Protein AF-A0A023BD76-F1 (afdb_monomer)

Solvent-accessible surface area (backbone atoms only — not comparable to full-atom values): 19056 Å² total; per-residue (Å²): 133,83,80,75,80,70,74,83,72,72,56,68,70,61,49,50,54,22,49,51,43,38,47,55,45,50,63,58,37,77,81,66,82,79,84,75,86,60,56,71,69,33,34,53,49,32,50,52,54,51,51,54,45,44,65,75,43,47,86,51,83,72,95,61,87,66,71,52,44,40,41,23,32,39,34,49,22,26,51,48,60,70,69,39,64,56,70,60,51,53,50,52,52,61,70,39,35,88,67,53,73,71,63,84,72,50,20,71,41,37,51,45,12,49,53,40,65,72,50,56,55,72,75,55,49,60,53,39,33,59,33,60,67,46,79,93,51,64,53,68,71,36,78,52,71,45,43,40,88,25,41,22,56,55,41,84,47,54,56,94,55,57,72,66,55,48,48,39,46,45,55,49,41,50,54,49,25,48,51,49,39,39,59,71,60,78,41,71,53,67,62,55,70,75,38,69,42,78,56,74,84,51,70,79,30,41,52,54,34,51,50,50,39,66,64,61,30,69,72,51,44,52,53,49,44,50,48,49,59,70,52,45,66,83,88,54,86,49,86,83,49,55,58,74,60,47,45,18,31,50,51,36,37,38,40,75,76,33,52,64,62,33,49,51,51,38,51,76,72,69,44,87,74,82,71,66,92,82,63,84,82,76,90,67,84,81,73,57,68,67,62,55,54,55,48,54,54,51,52,52,52,57,50,53,52,51,52,52,54,51,51,53,52,53,51,52,52,52,52,50,54,52,53,55,52,53,56,60,64,74,74,111

Secondary structure (DSSP, 8-state):
-----------HHHHHHHHHHHHHHHHTTTT--------HHHHHHHHHHHHHHHHHHTTSPPS---SEEEHHHHHHHHHHHHHS-HHHHHHHHHHHTTTSPPPTT--HHHHHHHHHHHH--HHHHHHHHHHTT----SGGG---EEEHHHHTTT--------HHHHHHHHHHHHHHHHHHHHHTTSS-HHHHHHSGGGSS--HHHHHHHHHHHHHH-HHHHHHHHHHHHHHS-TTS--TTS-HHHHHHHHHHHHHHH-HHHHHHHHHHTT---PPPTTSPPP------HHHHHHHHHHHHHHHHHHHHHHHHHHHHHHHHHHHHHHHHHH--

Organism: Gregarina niphandrodes (NCBI:txid110365)

Foldseek 3Di:
DPPPPPVPDDPVLLVLLLVLLLVLQVVQAVPDDDPDDADPVLLVVLLVLLLCQLVVCLQPDWPDQDQKFFLLLLQLLLLNCVQHDVVSLVVSLVVSCVRPPDDPLFDSSLSSSSSCRGGPDPVSSVSSCVSSVHDPAPSNVGRQIAGCSRHGNSRNGGHRDDLLSVLLSRLSRLLSVVLRCVLVVVWDVVQLQPDCLLPDFDPVLLVLLVLNCVSNDVVSLVSVLVSNCVRRDVVRPSPPDDSSSSSSSSLSSCCSTPVPSSVVNCVSSVHDDPDPPPDDDDDDDDPDVVVVVVVVVVVVVVVVVVVVVVVVVVVVVVVVVVVVVVVVVVVD

Sequence (332 aa):
MLAMDVSTQVPPAVDEAQVMVADVIRDCFHSRTDEVRGSPKLFRQAMNVLEFTILSQVHQKPAGSERYCTWRWARLAGELYRRLDRGRVLTLLKECEPHFRRPPLISDQWYLAKLLQQWMPHMRVARLLKCINLPSDRGFKSALVLDDVAVGRCFTGLPAVNESDEQLIWTFCHAVGWLLKSHGGEYDYETLASSGYWIGPDEQYAELAGYLYKLWGPARSAKFANLCRTLLPQHIPLANLPDPRLFTLVVKAMAGVSLHAYRTLRSQCGFYCPTPVGGRPRARPVASEENAAARKKNAVALVQEAVVQTALVQEAVTQTAVAQKAVVQTAV

Mean predicted aligned error: 8.92 Å

Radius of gyration: 23.72 Å; Cα contacts (8 Å, |Δi|>4): 304; chains: 1; bounding box: 55×76×67 Å

Structure (mmCIF, N/CA/C/O backbone):
data_AF-A0A023BD76-F1
#
_entry.id   AF-A0A023BD76-F1
#
loop_
_atom_site.group_PDB
_atom_site.id
_atom_site.type_symbol
_atom_site.label_atom_id
_atom_site.label_alt_id
_atom_site.label_comp_id
_atom_site.label_asym_id
_atom_site.label_entity_id
_atom_site.label_seq_id
_atom_site.pdbx_PDB_ins_code
_atom_site.Cartn_x
_atom_site.Cartn_y
_atom_site.Cartn_z
_atom_site.occupancy
_atom_site.B_iso_or_equiv
_atom_site.auth_seq_id
_atom_site.auth_comp_id
_atom_site.auth_asym_id
_atom_site.auth_atom_id
_atom_site.pdbx_PDB_model_num
ATOM 1 N N . MET A 1 1 ? -17.380 33.828 -6.380 1.00 36.78 1 MET A N 1
ATOM 2 C CA . MET A 1 1 ? -16.482 32.659 -6.258 1.00 36.78 1 MET A CA 1
ATOM 3 C C . MET A 1 1 ? -17.112 31.512 -7.021 1.00 36.78 1 MET A C 1
ATOM 5 O O . MET A 1 1 ? -18.067 30.929 -6.531 1.00 36.78 1 MET A O 1
ATOM 9 N N . LEU A 1 2 ? -16.647 31.254 -8.242 1.00 37.25 2 LEU A N 1
ATOM 10 C CA . LEU A 1 2 ? -17.045 30.072 -8.999 1.00 37.25 2 LEU A CA 1
ATOM 11 C C . LEU A 1 2 ? -16.283 28.894 -8.393 1.00 37.25 2 LEU A C 1
ATOM 13 O O . LEU A 1 2 ? -15.058 28.844 -8.492 1.00 37.25 2 LEU A O 1
ATOM 17 N N . ALA A 1 3 ? -16.989 28.000 -7.701 1.00 40.47 3 ALA A N 1
ATOM 18 C CA . ALA A 1 3 ? -16.445 26.690 -7.390 1.00 40.47 3 ALA A CA 1
ATOM 19 C C . ALA A 1 3 ? -16.197 26.014 -8.739 1.00 40.47 3 ALA A C 1
ATOM 21 O O . ALA A 1 3 ? -17.140 25.608 -9.411 1.00 40.47 3 ALA A O 1
ATOM 22 N N . MET A 1 4 ? -14.942 26.002 -9.195 1.00 38.31 4 MET A N 1
ATOM 23 C CA . MET A 1 4 ? -14.574 25.137 -10.301 1.00 38.31 4 MET A CA 1
ATOM 24 C C . MET A 1 4 ? -14.819 23.722 -9.796 1.00 38.31 4 MET A C 1
ATOM 26 O O . MET A 1 4 ? -14.081 23.239 -8.934 1.00 38.31 4 MET A O 1
ATOM 30 N N . ASP A 1 5 ? -15.882 23.098 -10.297 1.00 51.19 5 ASP A N 1
ATOM 31 C CA . ASP A 1 5 ? -16.044 21.651 -10.311 1.00 51.19 5 ASP A CA 1
ATOM 32 C C . ASP A 1 5 ? -14.871 21.106 -11.129 1.00 51.19 5 ASP A C 1
ATOM 34 O O . ASP A 1 5 ? -14.959 20.838 -12.328 1.00 51.19 5 ASP A O 1
ATOM 38 N N . VAL A 1 6 ? -13.702 21.033 -10.492 1.00 57.41 6 VAL A N 1
ATOM 39 C CA . VAL A 1 6 ? -12.582 20.256 -10.993 1.00 57.41 6 VAL A CA 1
ATOM 40 C C . VAL A 1 6 ? -13.077 18.830 -10.890 1.00 57.41 6 VAL A C 1
ATOM 42 O O . VAL A 1 6 ? -13.013 18.214 -9.826 1.00 57.41 6 VAL A O 1
ATOM 45 N N . SER A 1 7 ? -13.667 18.362 -11.988 1.00 58.84 7 SER A N 1
ATOM 46 C CA . SER A 1 7 ? -14.046 16.976 -12.191 1.00 58.84 7 SER A CA 1
ATOM 47 C C . SER A 1 7 ? -12.874 16.122 -11.721 1.00 58.84 7 SER A C 1
ATOM 49 O O . SER A 1 7 ? -11.804 16.111 -12.328 1.00 58.84 7 SER A O 1
ATOM 51 N N . THR A 1 8 ? -13.050 15.470 -10.573 1.00 77.75 8 THR A N 1
ATOM 52 C CA . THR A 1 8 ? -12.047 14.640 -9.893 1.00 77.75 8 THR A CA 1
ATOM 53 C C . THR A 1 8 ? -11.953 13.282 -10.585 1.00 77.75 8 THR A C 1
ATOM 55 O O . THR A 1 8 ? -11.903 12.231 -9.949 1.00 77.75 8 THR A O 1
ATOM 58 N N . GLN A 1 9 ? -11.970 13.292 -11.919 1.00 88.50 9 GLN A N 1
ATOM 59 C CA . GLN A 1 9 ? -11.779 12.098 -12.716 1.00 88.50 9 GLN A CA 1
ATOM 60 C C . GLN A 1 9 ? -10.320 11.677 -12.598 1.00 88.50 9 GLN A C 1
ATOM 62 O O . GLN A 1 9 ? -9.400 12.367 -13.035 1.00 88.50 9 GLN A O 1
ATOM 67 N N . VAL A 1 10 ? -10.122 10.533 -11.953 1.00 91.88 10 VAL A N 1
ATOM 68 C CA . VAL A 1 10 ? -8.826 9.868 -11.897 1.00 91.88 10 VAL A CA 1
ATOM 69 C C . VAL A 1 10 ? -8.501 9.372 -13.306 1.00 91.88 10 VAL A C 1
ATOM 71 O O . VAL A 1 10 ? -9.358 8.726 -13.914 1.00 91.88 10 VAL A O 1
ATOM 74 N N . PRO A 1 11 ? -7.297 9.642 -13.838 1.00 94.94 11 PRO A N 1
ATOM 75 C CA . PRO A 1 11 ? -6.893 9.104 -15.129 1.00 94.94 11 PRO A CA 1
ATOM 76 C C . PRO A 1 11 ? -7.043 7.571 -15.154 1.00 94.94 11 PRO A C 1
ATOM 78 O O . PRO A 1 11 ? -6.624 6.922 -14.191 1.00 94.94 11 PRO A O 1
ATOM 81 N N . PRO A 1 12 ? -7.575 6.963 -16.231 1.00 96.06 12 PRO A N 1
ATOM 82 C CA . PRO A 1 12 ? -7.820 5.518 -16.288 1.00 96.06 12 PRO A CA 1
ATOM 83 C C . PRO A 1 12 ? -6.592 4.655 -15.963 1.00 96.06 12 PRO A C 1
ATOM 85 O O . PRO A 1 12 ? -6.709 3.648 -15.278 1.00 96.06 12 PRO A O 1
ATOM 88 N N . ALA A 1 13 ? -5.394 5.082 -16.373 1.00 95.75 13 ALA A N 1
ATOM 89 C CA . ALA A 1 13 ? -4.155 4.358 -16.080 1.00 95.75 13 ALA A CA 1
ATOM 90 C C . ALA A 1 13 ? -3.760 4.403 -14.588 1.00 95.75 13 ALA A C 1
ATOM 92 O O . ALA A 1 13 ? -3.197 3.446 -14.055 1.00 95.75 13 ALA A O 1
ATOM 93 N N . VAL A 1 14 ? -4.068 5.505 -13.892 1.00 96.06 14 VAL A N 1
ATOM 94 C CA . VAL A 1 14 ? -3.888 5.604 -12.433 1.00 96.06 14 VAL A CA 1
ATOM 95 C C . VAL A 1 14 ? -4.892 4.697 -11.728 1.00 96.06 14 VAL A C 1
ATOM 97 O O . VAL A 1 14 ? -4.551 4.051 -10.736 1.00 96.06 14 VAL A O 1
ATOM 100 N N . ASP A 1 15 ? -6.116 4.626 -12.257 1.00 96.50 15 ASP A N 1
ATOM 101 C CA . ASP A 1 15 ? -7.149 3.736 -11.743 1.00 96.50 15 ASP A CA 1
ATOM 102 C C . ASP A 1 15 ? -6.742 2.267 -11.850 1.00 96.50 15 ASP A C 1
ATOM 104 O O . ASP A 1 15 ? -6.706 1.565 -10.837 1.00 96.50 15 ASP A O 1
ATOM 108 N N . GLU A 1 16 ? -6.306 1.855 -13.038 1.00 97.19 16 GLU A N 1
ATOM 109 C CA . GLU A 1 16 ? -5.795 0.516 -13.320 1.00 97.19 16 GLU A CA 1
ATOM 110 C C . GLU A 1 16 ? -4.641 0.126 -12.382 1.00 97.19 16 GLU A C 1
ATOM 112 O O . GLU A 1 16 ? -4.637 -0.968 -11.814 1.00 97.19 16 GLU A O 1
ATOM 117 N N . ALA A 1 17 ? -3.684 1.032 -12.155 1.00 97.75 17 ALA A N 1
ATOM 118 C CA . ALA A 1 17 ? -2.547 0.776 -11.274 1.00 97.75 17 ALA A CA 1
ATOM 119 C C . ALA A 1 17 ? -2.965 0.516 -9.818 1.00 97.75 17 ALA A C 1
ATOM 121 O O . ALA A 1 17 ? -2.444 -0.390 -9.164 1.00 97.75 17 ALA A O 1
ATOM 122 N N . GLN A 1 18 ? -3.922 1.288 -9.302 1.00 97.31 18 GLN A N 1
ATOM 123 C CA . GLN A 1 18 ? -4.418 1.119 -7.935 1.00 97.31 18 GLN A CA 1
ATOM 124 C C . GLN A 1 18 ? -5.308 -0.123 -7.788 1.00 97.31 18 GLN A C 1
ATOM 126 O O . GLN A 1 18 ? -5.239 -0.807 -6.764 1.00 97.31 18 GLN A O 1
ATOM 131 N N . VAL A 1 19 ? -6.103 -0.457 -8.811 1.00 97.19 19 VAL A N 1
ATOM 132 C CA . VAL A 1 19 ? -6.863 -1.717 -8.863 1.00 97.19 19 VAL A CA 1
ATOM 133 C C . VAL A 1 19 ? -5.910 -2.908 -8.838 1.00 97.19 19 VAL A C 1
ATOM 135 O O . VAL A 1 19 ? -6.113 -3.834 -8.059 1.00 97.19 19 VAL A O 1
ATOM 138 N N . MET A 1 20 ? -4.813 -2.847 -9.594 1.00 97.75 20 MET A N 1
ATOM 139 C CA . MET A 1 20 ? -3.791 -3.892 -9.596 1.00 97.75 20 MET A CA 1
ATOM 140 C C . MET A 1 20 ? -3.163 -4.099 -8.213 1.00 97.75 20 MET A C 1
ATOM 142 O O . MET A 1 20 ? -2.976 -5.237 -7.789 1.00 97.75 20 MET A O 1
ATOM 146 N N . VAL A 1 21 ? -2.879 -3.022 -7.475 1.00 97.94 21 VAL A N 1
ATOM 147 C CA . VAL A 1 21 ? -2.415 -3.107 -6.079 1.00 97.94 21 VAL A CA 1
ATOM 148 C C . VAL A 1 21 ? -3.460 -3.777 -5.184 1.00 97.94 21 VAL A C 1
ATOM 150 O O . VAL A 1 21 ? -3.120 -4.656 -4.390 1.00 97.94 21 VAL A O 1
ATOM 153 N N . ALA A 1 22 ? -4.730 -3.394 -5.314 1.00 97.06 22 ALA A N 1
ATOM 154 C CA . ALA A 1 22 ? -5.811 -3.994 -4.540 1.00 97.06 22 ALA A CA 1
ATOM 155 C C . ALA A 1 22 ? -5.990 -5.488 -4.849 1.00 97.06 22 ALA A C 1
ATOM 157 O O . ALA A 1 22 ? -6.233 -6.269 -3.930 1.00 97.06 22 ALA A O 1
ATOM 158 N N . ASP A 1 23 ? -5.822 -5.896 -6.107 1.00 96.69 23 ASP A N 1
ATOM 159 C CA . ASP A 1 23 ? -5.853 -7.300 -6.520 1.00 96.69 23 ASP A CA 1
ATOM 160 C C . ASP A 1 23 ? -4.700 -8.090 -5.896 1.00 96.69 23 ASP A C 1
ATOM 162 O O . ASP A 1 23 ? -4.936 -9.148 -5.322 1.00 96.69 23 ASP A O 1
ATOM 166 N N . VAL A 1 24 ? -3.476 -7.548 -5.897 1.00 96.75 24 VAL A N 1
ATOM 167 C CA . VAL A 1 24 ? -2.325 -8.178 -5.226 1.00 96.75 24 VAL A CA 1
ATOM 168 C C . VAL A 1 24 ? -2.583 -8.377 -3.734 1.00 96.75 24 VAL A C 1
ATOM 170 O O . VAL A 1 24 ? -2.324 -9.451 -3.193 1.00 96.75 24 VAL A O 1
ATOM 173 N N . ILE A 1 25 ? -3.136 -7.363 -3.067 1.00 96.44 25 ILE A N 1
ATOM 174 C CA . ILE A 1 25 ? -3.526 -7.468 -1.660 1.00 96.44 25 ILE A CA 1
ATOM 175 C C . ILE A 1 25 ? -4.598 -8.558 -1.482 1.00 96.44 25 ILE A C 1
ATOM 177 O O . ILE A 1 25 ? -4.499 -9.358 -0.550 1.00 96.44 25 ILE A O 1
ATOM 181 N N . ARG A 1 26 ? -5.603 -8.612 -2.369 1.00 95.12 26 ARG A N 1
ATOM 182 C CA . ARG A 1 26 ? -6.709 -9.584 -2.336 1.00 95.12 26 ARG A CA 1
ATOM 183 C C . ARG A 1 26 ? -6.239 -11.016 -2.572 1.00 95.12 26 ARG A C 1
ATOM 185 O O . ARG A 1 26 ? -6.709 -11.917 -1.883 1.00 95.12 26 ARG A O 1
ATOM 192 N N . ASP A 1 27 ? -5.298 -11.243 -3.478 1.00 94.31 27 ASP A N 1
ATOM 193 C CA . ASP A 1 27 ? -4.719 -12.566 -3.729 1.00 94.31 27 ASP A CA 1
ATOM 194 C C . ASP A 1 27 ? -4.132 -13.160 -2.438 1.00 94.31 27 ASP A C 1
ATOM 196 O O . ASP A 1 27 ? -4.351 -14.331 -2.135 1.00 94.31 27 ASP A O 1
ATOM 200 N N . CYS A 1 28 ? -3.496 -12.329 -1.606 1.00 93.00 28 CYS A N 1
ATOM 201 C CA . CYS A 1 28 ? -2.954 -12.742 -0.310 1.00 93.00 28 CYS A CA 1
ATOM 202 C C . CYS A 1 28 ? -4.021 -12.978 0.783 1.00 93.00 28 CYS A C 1
ATOM 204 O O . CYS A 1 28 ? -3.693 -13.522 1.838 1.00 93.00 28 CYS A O 1
ATOM 206 N N . PHE A 1 29 ? -5.290 -12.591 0.580 1.00 87.38 29 PHE A N 1
ATOM 207 C CA . PHE A 1 29 ? -6.383 -12.871 1.529 1.00 87.38 29 PHE A CA 1
ATOM 208 C C . PHE A 1 29 ? -6.919 -14.304 1.435 1.00 87.38 29 PHE A C 1
ATOM 210 O O . PHE A 1 29 ? -7.393 -14.832 2.442 1.00 87.38 29 PHE A O 1
ATOM 217 N N . HIS A 1 30 ? -6.844 -14.939 0.262 1.00 75.31 30 HIS A N 1
ATOM 218 C CA . HIS A 1 30 ? -7.497 -16.230 -0.001 1.00 75.31 30 HIS A CA 1
ATOM 219 C C . HIS A 1 30 ? -6.928 -17.387 0.831 1.00 75.31 30 HIS A C 1
ATOM 221 O O . HIS A 1 30 ? -7.555 -18.435 0.950 1.00 75.31 30 HIS A O 1
ATOM 227 N N . SER A 1 31 ? -5.771 -17.189 1.457 1.00 61.28 31 SER A N 1
ATOM 228 C CA . SER A 1 31 ? -5.092 -18.236 2.213 1.00 61.28 31 SER A CA 1
ATOM 229 C C . SER A 1 31 ? -5.609 -18.413 3.646 1.00 61.28 31 SER A C 1
ATOM 231 O O . SER A 1 31 ? -5.328 -19.452 4.239 1.00 61.28 31 SER A O 1
ATOM 233 N N . ARG A 1 32 ? -6.310 -17.432 4.251 1.00 63.47 32 ARG A N 1
ATOM 234 C CA . ARG A 1 32 ? -6.651 -17.465 5.693 1.00 63.47 32 ARG A CA 1
ATOM 235 C C . ARG A 1 32 ? -7.841 -16.580 6.078 1.00 63.47 32 ARG A C 1
ATOM 237 O O . ARG A 1 32 ? -7.658 -15.435 6.494 1.00 63.47 32 ARG A O 1
ATOM 244 N N . THR A 1 33 ? -9.050 -17.126 6.055 1.00 64.25 33 THR A N 1
ATOM 245 C CA . THR A 1 33 ? -10.196 -16.525 6.756 1.00 64.25 33 THR A CA 1
ATOM 246 C C . THR A 1 33 ? -10.662 -17.445 7.871 1.00 64.25 33 THR A C 1
ATOM 248 O O . THR A 1 33 ? -11.660 -18.146 7.737 1.00 64.25 33 THR A O 1
ATOM 251 N N . ASP A 1 34 ? -9.945 -17.422 8.992 1.00 74.88 34 ASP A N 1
ATOM 252 C CA . ASP A 1 34 ? -10.503 -17.943 10.234 1.00 74.88 34 ASP A CA 1
ATOM 253 C C . ASP A 1 34 ? -11.566 -16.951 10.715 1.00 74.88 34 ASP A C 1
ATOM 255 O O . ASP A 1 34 ? -11.260 -15.804 11.069 1.00 74.88 34 ASP A O 1
ATOM 259 N N . GLU A 1 35 ? -12.832 -17.370 10.705 1.00 78.69 35 GLU A N 1
ATOM 260 C CA . GLU A 1 35 ? -13.914 -16.608 11.319 1.00 78.69 35 GLU A CA 1
ATOM 261 C C . GLU A 1 35 ? -13.699 -16.554 12.833 1.00 78.69 35 GLU A C 1
ATOM 263 O O . GLU A 1 35 ? -14.122 -17.420 13.602 1.00 78.69 35 GLU A O 1
ATOM 268 N N . VAL A 1 36 ? -13.014 -15.511 13.292 1.00 77.50 36 VAL A N 1
ATOM 269 C CA . VAL A 1 36 ? -12.834 -15.294 14.722 1.00 77.50 36 VAL A CA 1
ATOM 270 C C . VAL A 1 36 ? -14.154 -14.810 15.318 1.00 77.50 36 VAL A C 1
ATOM 272 O O . VAL A 1 36 ? -14.520 -13.639 15.194 1.00 77.50 36 VAL A O 1
ATOM 275 N N . ARG A 1 37 ? -14.853 -15.698 16.031 1.00 83.44 37 ARG A N 1
ATOM 276 C CA . ARG A 1 37 ? -15.998 -15.319 16.870 1.00 83.44 37 ARG A CA 1
ATOM 277 C C . ARG A 1 37 ? -15.511 -14.485 18.055 1.00 83.44 37 ARG A C 1
ATOM 279 O O . ARG A 1 37 ? -14.830 -14.988 18.946 1.00 83.44 37 ARG A O 1
ATOM 286 N N . GLY A 1 38 ? -15.856 -13.201 18.066 1.00 87.69 38 GLY A N 1
ATOM 287 C CA . GLY A 1 38 ? -15.652 -12.316 19.213 1.00 87.69 38 GLY A CA 1
ATOM 288 C C . GLY A 1 38 ? -16.936 -12.108 20.014 1.00 87.69 38 GLY A C 1
ATOM 289 O O . GLY A 1 38 ? -18.043 -12.266 19.506 1.00 87.69 38 GLY A O 1
ATOM 290 N N . SER A 1 39 ? -16.796 -11.739 21.289 1.00 93.50 39 SER A N 1
ATOM 291 C CA . SER A 1 39 ? -17.941 -11.370 22.126 1.00 93.50 39 SER A CA 1
ATOM 292 C C . SER A 1 39 ? -18.471 -9.984 21.722 1.00 93.50 39 SER A C 1
ATOM 294 O O . SER A 1 39 ? -17.692 -9.024 21.746 1.00 93.50 39 SER A O 1
ATOM 296 N N . PRO A 1 40 ? -19.784 -9.812 21.461 1.00 94.62 40 PRO A N 1
ATOM 297 C CA . PRO A 1 40 ? -20.373 -8.504 21.148 1.00 94.62 40 PRO A CA 1
ATOM 298 C C . PRO A 1 40 ? -20.077 -7.428 22.204 1.00 94.62 40 PRO A C 1
ATOM 300 O O . PRO A 1 40 ? -19.908 -6.249 21.884 1.00 94.62 40 PRO A O 1
ATOM 303 N N . LYS A 1 41 ? -19.955 -7.831 23.479 1.00 96.00 41 LYS A N 1
ATOM 304 C CA . LYS A 1 41 ? -19.584 -6.936 24.585 1.00 96.00 41 LYS A CA 1
ATOM 305 C C . LYS A 1 41 ? -18.170 -6.375 24.411 1.00 96.00 41 LYS A C 1
ATOM 307 O O . LYS A 1 41 ? -17.953 -5.190 24.658 1.00 96.00 41 LYS A O 1
ATOM 312 N N . LEU A 1 42 ? -17.225 -7.204 23.966 1.00 95.12 42 LEU A N 1
ATOM 313 C CA . LEU A 1 42 ? -15.845 -6.782 23.728 1.00 95.12 42 LEU A CA 1
ATOM 314 C C . LEU A 1 42 ? -15.727 -5.901 22.480 1.00 95.12 42 LEU A C 1
ATOM 316 O O . LEU A 1 42 ? -14.989 -4.921 22.516 1.00 95.12 42 LEU A O 1
ATOM 320 N N . PHE A 1 43 ? -16.502 -6.163 21.423 1.00 95.69 43 PHE A N 1
ATOM 321 C CA . PHE A 1 43 ? -16.559 -5.277 20.253 1.00 95.69 43 PHE A CA 1
ATOM 322 C C . PHE A 1 43 ? -17.136 -3.902 20.597 1.00 95.69 43 PHE A C 1
ATOM 324 O O . PHE A 1 43 ? -16.565 -2.882 20.215 1.00 95.69 43 PHE A O 1
ATOM 331 N N . ARG A 1 44 ? -18.199 -3.843 21.410 1.00 95.81 44 ARG A N 1
ATOM 332 C CA . ARG A 1 44 ? -18.714 -2.568 21.935 1.00 95.81 44 ARG A CA 1
ATOM 333 C C . ARG A 1 44 ? -17.647 -1.828 22.744 1.00 95.81 44 ARG A C 1
ATOM 335 O O . ARG A 1 44 ? -17.486 -0.622 22.585 1.00 95.81 44 ARG A O 1
ATOM 342 N N . GLN A 1 45 ? -16.898 -2.545 23.583 1.00 96.31 45 GLN A N 1
ATOM 343 C CA . GLN A 1 45 ? -15.795 -1.961 24.343 1.00 96.31 45 GLN A CA 1
ATOM 344 C C . GLN A 1 45 ? -14.673 -1.444 23.429 1.00 96.31 45 GLN A C 1
ATOM 346 O O . GLN A 1 45 ? -14.170 -0.349 23.668 1.00 96.31 45 GLN A O 1
ATOM 351 N N . ALA A 1 46 ? -14.297 -2.197 22.391 1.00 96.50 46 ALA A N 1
ATOM 352 C CA . ALA A 1 46 ? -13.310 -1.772 21.401 1.00 96.50 46 ALA A CA 1
ATOM 353 C C . ALA A 1 46 ? -13.753 -0.488 20.691 1.00 96.50 46 ALA A C 1
ATOM 355 O O . ALA A 1 46 ? -12.965 0.450 20.603 1.00 96.50 46 ALA A O 1
ATOM 356 N N . MET A 1 47 ? -15.019 -0.415 20.268 1.00 97.75 47 MET A N 1
ATOM 357 C CA . MET A 1 47 ? -15.580 0.780 19.635 1.00 97.75 47 MET A CA 1
ATOM 358 C C . MET A 1 47 ? -15.539 1.993 20.570 1.00 97.75 47 MET A C 1
ATOM 360 O O . MET A 1 47 ? -15.057 3.047 20.176 1.00 97.75 47 MET A O 1
ATOM 364 N N . ASN A 1 48 ? -15.935 1.835 21.838 1.00 96.56 48 ASN A N 1
ATOM 365 C CA . ASN A 1 48 ? -15.878 2.932 22.810 1.00 96.56 48 ASN A CA 1
ATOM 366 C C . ASN A 1 48 ? -14.436 3.418 23.049 1.00 96.56 48 ASN A C 1
ATOM 368 O O . ASN A 1 48 ? -14.200 4.612 23.206 1.00 96.56 48 ASN A O 1
ATOM 372 N N . VAL A 1 49 ? -13.456 2.503 23.084 1.00 95.88 49 VAL A N 1
ATOM 373 C CA . VAL A 1 49 ? -12.032 2.867 23.191 1.00 95.88 49 VAL A CA 1
ATOM 374 C C . VAL A 1 49 ? -11.572 3.624 21.946 1.00 95.88 49 VAL A C 1
ATOM 376 O O . VAL A 1 49 ? -10.828 4.596 22.084 1.00 95.88 49 VAL A O 1
ATOM 379 N N . LEU A 1 50 ? -11.996 3.187 20.759 1.00 96.75 50 LEU A N 1
ATOM 380 C CA . LEU A 1 50 ? -11.667 3.820 19.486 1.00 96.75 50 LEU A CA 1
ATOM 381 C C . LEU A 1 50 ? -12.209 5.255 19.423 1.00 96.75 50 LEU A C 1
ATOM 383 O O . LEU A 1 50 ? -11.420 6.178 19.238 1.00 96.75 50 LEU A O 1
ATOM 387 N N . GLU A 1 51 ? -13.512 5.438 19.653 1.00 97.19 51 GLU A N 1
ATOM 388 C CA . GLU A 1 51 ? -14.178 6.749 19.653 1.00 97.19 51 GLU A CA 1
ATOM 389 C C . GLU A 1 51 ? -13.551 7.685 20.683 1.00 97.19 51 GLU A C 1
ATOM 391 O O . GLU A 1 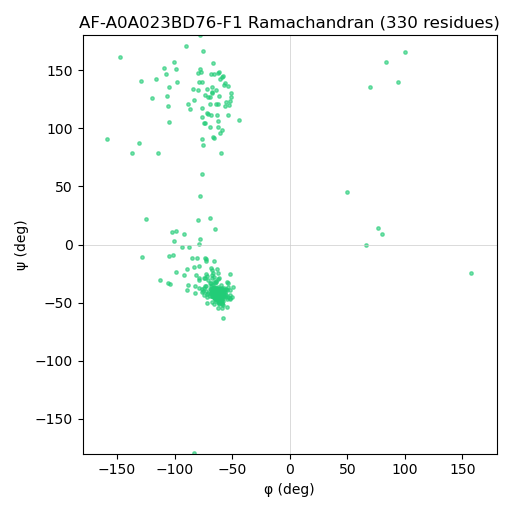51 ? -13.106 8.772 20.332 1.00 97.19 51 GLU A O 1
ATOM 396 N N . PHE A 1 52 ? -13.425 7.239 21.939 1.00 96.56 52 PHE A N 1
ATOM 397 C CA . PHE A 1 52 ? -12.842 8.059 23.000 1.00 96.56 52 PHE A CA 1
ATOM 398 C C . PHE A 1 52 ? -11.410 8.491 22.665 1.00 96.56 52 PHE A C 1
ATOM 400 O O . PHE A 1 52 ? -11.041 9.646 22.873 1.00 96.56 52 PHE A O 1
ATOM 407 N N . THR A 1 53 ? -10.588 7.578 22.139 1.00 95.88 53 THR A N 1
ATOM 408 C CA . THR A 1 53 ? -9.189 7.896 21.826 1.00 95.88 53 THR A CA 1
ATOM 409 C C . THR A 1 53 ? -9.090 8.861 20.651 1.00 95.88 53 THR A C 1
ATOM 411 O O . THR A 1 53 ? -8.333 9.814 20.740 1.00 95.88 53 THR A O 1
ATOM 414 N N . ILE A 1 54 ? -9.851 8.657 19.577 1.00 95.75 54 ILE A N 1
ATOM 415 C CA . ILE A 1 54 ? -9.784 9.522 18.393 1.00 95.75 54 ILE A CA 1
ATOM 416 C C . ILE A 1 54 ? -10.403 10.897 18.684 1.00 95.75 54 ILE A C 1
ATOM 418 O O . ILE A 1 54 ? -9.746 11.916 18.482 1.00 95.75 54 ILE A O 1
ATOM 422 N N . LEU A 1 55 ? -11.618 10.943 19.237 1.00 96.00 55 LEU A N 1
ATOM 423 C CA . LEU A 1 55 ? -12.341 12.197 19.467 1.00 96.00 55 LEU A CA 1
ATOM 424 C C . LEU A 1 55 ? -11.685 13.068 20.546 1.00 96.00 55 LEU A C 1
ATOM 426 O O . LEU A 1 55 ? -11.670 14.287 20.415 1.00 96.00 55 LEU A O 1
ATOM 430 N N . SER A 1 56 ? -11.064 12.478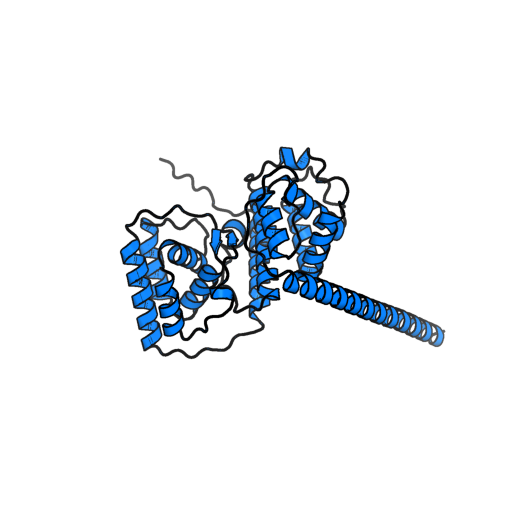 21.576 1.00 95.94 56 SER A N 1
ATOM 431 C CA . SER A 1 56 ? -10.337 13.270 22.588 1.00 95.94 56 SER A CA 1
ATOM 432 C C . SER A 1 56 ? -9.066 13.940 22.052 1.00 95.94 56 SER A C 1
ATOM 434 O O . SER A 1 56 ? -8.572 14.886 22.662 1.00 95.94 56 SER A O 1
ATOM 436 N N . GLN A 1 57 ? -8.516 13.451 20.936 1.00 93.69 57 GLN A N 1
ATOM 437 C CA . GLN A 1 57 ? -7.287 13.972 20.332 1.00 93.69 57 GLN A CA 1
ATOM 438 C C . GLN A 1 57 ? -7.559 14.806 19.074 1.00 93.69 57 GLN A C 1
ATOM 440 O O . GLN A 1 57 ? -6.652 15.480 18.596 1.00 93.69 57 GLN A O 1
ATOM 445 N N . VAL A 1 58 ? -8.790 14.803 18.554 1.00 91.12 58 VAL A N 1
ATOM 446 C CA . VAL A 1 58 ? -9.131 15.408 17.257 1.00 91.12 58 VAL A CA 1
ATOM 447 C C . VAL A 1 58 ? -8.868 16.920 17.207 1.00 91.12 58 VAL A C 1
ATOM 449 O O . VAL A 1 58 ? -8.540 17.467 16.160 1.00 91.12 58 VAL A O 1
ATOM 452 N N . HIS A 1 59 ? -8.958 17.600 18.353 1.00 90.06 59 HIS A N 1
ATOM 453 C CA . HIS A 1 59 ? -8.680 19.034 18.474 1.00 90.06 59 HIS A CA 1
ATOM 454 C C . HIS A 1 59 ? -7.186 19.364 18.562 1.00 90.06 59 HIS A C 1
ATOM 456 O O . HIS A 1 59 ? -6.804 20.532 18.480 1.00 90.06 59 HIS A O 1
ATOM 462 N N . GLN A 1 60 ? -6.328 18.360 18.750 1.00 91.06 60 GLN A N 1
ATOM 463 C CA . GLN A 1 60 ? -4.889 18.574 18.751 1.00 91.06 60 GLN A CA 1
ATOM 464 C C . GLN A 1 60 ? -4.398 18.750 17.321 1.00 91.06 60 GLN A C 1
ATOM 466 O O . GLN A 1 60 ? -4.819 18.043 16.405 1.00 91.06 60 GLN A O 1
ATOM 471 N N . LYS A 1 61 ? -3.465 19.689 17.134 1.00 85.88 61 LYS A N 1
ATOM 472 C CA . LYS A 1 61 ? -2.830 19.916 15.838 1.00 85.88 61 LYS A CA 1
ATOM 473 C C . LYS A 1 61 ? -2.202 18.596 15.362 1.00 85.88 61 LYS A C 1
ATOM 475 O O . LYS A 1 61 ? -1.320 18.083 16.056 1.00 85.88 61 LYS A O 1
ATOM 480 N N . PRO A 1 62 ? -2.619 18.041 14.211 1.00 84.12 62 PRO A N 1
ATOM 481 C CA . PRO A 1 62 ? -2.022 16.817 13.701 1.00 84.12 62 PRO A CA 1
ATOM 482 C C . PRO A 1 62 ? -0.536 17.054 13.425 1.00 84.12 62 PRO A C 1
ATOM 484 O O . PRO A 1 62 ? -0.134 18.153 13.031 1.00 84.12 62 PRO A O 1
ATOM 487 N N . ALA A 1 63 ? 0.278 16.015 13.589 1.00 77.88 63 ALA A N 1
ATOM 488 C CA . ALA A 1 63 ? 1.734 16.040 13.412 1.00 77.88 63 ALA A CA 1
ATOM 489 C C . ALA A 1 63 ? 2.182 16.217 11.937 1.00 77.88 63 ALA A C 1
ATOM 491 O O . ALA A 1 63 ? 3.311 15.903 11.579 1.00 77.88 63 ALA A O 1
ATOM 492 N N . GLY A 1 64 ? 1.317 16.772 11.086 1.00 75.56 64 GLY A N 1
ATOM 493 C CA . GLY A 1 64 ? 1.433 16.786 9.633 1.00 75.56 64 GLY A CA 1
ATOM 494 C C . GLY A 1 64 ? 0.671 15.617 9.012 1.00 75.56 64 GLY A C 1
ATOM 495 O O . GLY A 1 64 ? 0.678 14.505 9.531 1.00 75.56 64 GLY A O 1
ATOM 496 N N . SER A 1 65 ? -0.010 15.863 7.890 1.00 74.12 65 SER A N 1
ATOM 497 C CA . SER A 1 65 ? -0.608 14.785 7.102 1.00 74.12 65 SER A CA 1
ATOM 498 C C . SER A 1 65 ? 0.501 14.086 6.318 1.00 74.12 65 SER A C 1
ATOM 500 O O . SER A 1 65 ? 0.857 14.491 5.208 1.00 74.12 65 SER A O 1
ATOM 502 N N . GLU A 1 66 ? 1.090 13.056 6.909 1.00 84.12 66 GLU A N 1
ATOM 503 C CA . GLU A 1 66 ? 2.015 12.184 6.192 1.00 84.12 66 GLU A CA 1
ATOM 504 C C . GLU A 1 66 ? 1.302 11.592 4.968 1.00 84.12 66 GLU A C 1
ATOM 506 O O . GLU A 1 66 ? 0.152 11.182 5.084 1.00 84.12 66 GLU A O 1
ATOM 511 N N . ARG A 1 67 ? 1.945 11.526 3.793 1.00 93.56 67 ARG A N 1
ATOM 512 C CA . ARG A 1 67 ? 1.361 10.943 2.557 1.00 93.56 67 ARG A CA 1
ATOM 513 C C . ARG A 1 67 ? 1.423 9.409 2.515 1.00 93.56 67 ARG A C 1
ATOM 515 O O . ARG A 1 67 ? 1.398 8.796 1.449 1.00 93.56 67 ARG A O 1
ATOM 522 N N . TYR A 1 68 ? 1.565 8.791 3.681 1.00 95.75 68 TYR A N 1
ATOM 523 C CA . TYR A 1 68 ? 1.774 7.362 3.821 1.00 95.75 68 TYR A CA 1
ATOM 524 C C . TYR A 1 68 ? 1.131 6.820 5.095 1.00 95.75 68 TYR A C 1
ATOM 526 O O . TYR A 1 68 ? 0.839 7.568 6.032 1.00 95.75 68 TYR A O 1
ATOM 534 N N . CYS A 1 69 ? 0.923 5.512 5.153 1.00 97.12 69 CYS A N 1
ATOM 535 C CA . CYS A 1 69 ? 0.497 4.808 6.352 1.00 97.12 69 CYS A CA 1
ATOM 536 C C . CYS A 1 69 ? 1.424 3.617 6.605 1.00 97.12 69 CYS A C 1
ATOM 538 O O . CYS A 1 69 ? 1.847 2.941 5.668 1.00 97.12 69 CYS A O 1
ATOM 540 N N . THR A 1 70 ? 1.766 3.349 7.863 1.00 96.50 70 THR A N 1
ATOM 541 C CA . THR A 1 70 ? 2.520 2.136 8.199 1.00 96.50 70 THR A CA 1
ATOM 542 C C . THR A 1 70 ? 1.610 0.911 8.195 1.00 96.50 70 THR A C 1
ATOM 544 O O . THR A 1 70 ? 0.425 0.977 8.539 1.00 96.50 70 THR A O 1
ATOM 547 N N . TRP A 1 71 ? 2.192 -0.233 7.844 1.00 96.75 71 TRP A N 1
ATOM 548 C CA . TRP A 1 71 ? 1.526 -1.521 7.700 1.00 96.75 71 TRP A CA 1
ATOM 549 C C . TRP A 1 71 ? 0.664 -1.874 8.911 1.00 96.75 71 TRP A C 1
ATOM 551 O O . TRP A 1 71 ? -0.496 -2.254 8.758 1.00 96.75 71 TRP A O 1
ATOM 561 N N . ARG A 1 72 ? 1.193 -1.684 10.128 1.00 96.12 72 ARG A N 1
ATOM 562 C CA . ARG A 1 72 ? 0.460 -1.930 11.377 1.00 96.12 72 ARG A CA 1
ATOM 563 C C . ARG A 1 72 ? -0.894 -1.222 11.416 1.00 96.12 72 ARG A C 1
ATOM 565 O O . ARG A 1 72 ? -1.883 -1.825 11.832 1.00 96.12 72 ARG A O 1
ATOM 572 N N . TRP A 1 73 ? -0.940 0.056 11.049 1.00 97.44 73 TRP A N 1
ATOM 573 C CA . TRP A 1 73 ? -2.160 0.859 11.148 1.00 97.44 73 TRP A CA 1
ATOM 574 C C . TRP A 1 73 ? -3.157 0.506 10.051 1.00 97.44 73 TRP A C 1
ATOM 576 O O . TRP A 1 73 ? -4.341 0.357 10.345 1.00 97.44 73 TRP A O 1
ATOM 586 N N . ALA A 1 74 ? -2.673 0.268 8.831 1.00 97.69 74 ALA A N 1
ATOM 587 C CA . ALA A 1 74 ? -3.484 -0.244 7.731 1.00 97.69 74 ALA A CA 1
ATOM 588 C C . ALA A 1 74 ? -4.106 -1.614 8.076 1.00 97.69 74 ALA A C 1
ATOM 590 O O . ALA A 1 74 ? -5.312 -1.819 7.917 1.00 97.69 74 ALA A O 1
ATOM 591 N N . ARG A 1 75 ? -3.312 -2.533 8.645 1.00 96.56 75 ARG A N 1
ATOM 592 C CA . ARG A 1 75 ? -3.772 -3.844 9.131 1.00 96.56 75 ARG A CA 1
ATOM 593 C C . ARG A 1 75 ? -4.838 -3.701 10.218 1.00 96.56 75 ARG A C 1
ATOM 595 O O . ARG A 1 75 ? -5.888 -4.334 10.124 1.00 96.56 75 ARG A O 1
ATOM 602 N N . LEU A 1 76 ? -4.591 -2.860 11.226 1.00 96.81 76 LEU A N 1
ATOM 603 C CA . LEU A 1 76 ? -5.536 -2.630 12.321 1.00 96.81 76 LEU A CA 1
ATOM 604 C C . LEU A 1 76 ? -6.851 -2.021 11.823 1.00 96.81 76 LEU A C 1
ATOM 606 O O . LEU A 1 76 ? -7.916 -2.481 12.223 1.00 96.81 76 LEU A O 1
ATOM 610 N N . ALA A 1 77 ? -6.789 -1.025 10.939 1.00 97.94 77 ALA A N 1
ATOM 611 C CA . ALA A 1 77 ? -7.972 -0.368 10.392 1.00 97.94 77 ALA A CA 1
ATOM 612 C C . ALA A 1 77 ? -8.878 -1.344 9.637 1.00 97.94 77 ALA A C 1
ATOM 614 O O . ALA A 1 77 ? -10.085 -1.344 9.867 1.00 97.94 77 ALA A O 1
ATOM 615 N N . GLY A 1 78 ? -8.301 -2.215 8.799 1.00 96.75 78 GLY A N 1
ATOM 616 C CA . GLY A 1 78 ? -9.068 -3.237 8.085 1.00 96.75 78 GLY A CA 1
ATOM 617 C C . GLY A 1 78 ? -9.787 -4.208 9.028 1.00 96.75 78 GLY A C 1
ATOM 618 O O . GLY A 1 78 ? -10.940 -4.564 8.795 1.00 96.75 78 GLY A O 1
ATOM 619 N N . GLU A 1 79 ? -9.147 -4.603 10.132 1.00 96.25 79 GLU A N 1
ATOM 620 C CA . GLU A 1 79 ? -9.763 -5.480 11.139 1.00 96.25 79 GLU A CA 1
ATOM 621 C C . GLU A 1 79 ? -10.851 -4.777 11.953 1.00 96.25 79 GLU A C 1
ATOM 623 O O . GLU A 1 79 ? -11.910 -5.359 12.185 1.00 96.25 79 GLU A O 1
ATOM 628 N N . LEU A 1 80 ? -10.628 -3.523 12.354 1.00 96.81 80 LEU A N 1
ATOM 629 C CA . LEU A 1 80 ? -11.637 -2.738 13.066 1.00 96.81 80 LEU A CA 1
ATOM 630 C C . LEU A 1 80 ? -12.856 -2.479 12.177 1.00 96.81 80 LEU A C 1
ATOM 632 O O . LEU A 1 80 ? -13.979 -2.697 12.620 1.00 96.81 80 LEU A O 1
ATOM 636 N N . TYR A 1 81 ? -12.651 -2.093 10.916 1.00 97.06 81 TYR A N 1
ATOM 637 C CA . TYR A 1 81 ? -13.746 -1.834 9.980 1.00 97.06 81 TYR A CA 1
ATOM 638 C C . TYR A 1 81 ? -14.574 -3.093 9.683 1.00 97.06 81 TYR A C 1
ATOM 640 O O . TYR A 1 81 ? -15.780 -2.997 9.479 1.00 97.06 81 TYR A O 1
ATOM 648 N N . ARG A 1 82 ? -13.949 -4.280 9.680 1.00 95.38 82 ARG A N 1
ATOM 649 C CA . ARG A 1 82 ? -14.643 -5.557 9.447 1.00 95.38 82 ARG A CA 1
ATOM 650 C C . ARG A 1 82 ? -15.400 -6.072 10.673 1.00 95.38 82 ARG A C 1
ATOM 652 O O . ARG A 1 82 ? -16.448 -6.686 10.513 1.00 95.38 82 ARG A O 1
ATOM 659 N N . ARG A 1 83 ? -14.846 -5.894 11.878 1.00 95.19 83 ARG A N 1
ATOM 660 C CA . ARG A 1 83 ? -15.362 -6.528 13.110 1.00 95.19 83 ARG A CA 1
ATOM 661 C C . ARG A 1 83 ? -16.248 -5.621 13.962 1.00 95.19 83 ARG A C 1
ATOM 663 O O . ARG A 1 83 ? -17.005 -6.133 14.784 1.00 95.19 83 ARG A O 1
ATOM 670 N N . LEU A 1 84 ? -16.114 -4.302 13.844 1.00 96.25 84 LEU A N 1
ATOM 671 C CA . LEU A 1 84 ? -16.902 -3.349 14.626 1.00 96.25 84 LEU A CA 1
ATOM 672 C C . LEU A 1 84 ? -18.199 -2.958 13.910 1.00 96.25 84 LEU A C 1
ATOM 674 O O . LEU A 1 84 ? -18.424 -3.287 12.748 1.00 96.25 84 LEU A O 1
ATOM 678 N N . ASP A 1 85 ? -19.061 -2.244 14.632 1.00 96.62 85 ASP A N 1
ATOM 679 C CA . ASP A 1 85 ? -20.287 -1.682 14.073 1.00 96.62 85 ASP A CA 1
ATOM 680 C C . ASP A 1 85 ? -19.953 -0.653 12.981 1.00 96.62 85 ASP A C 1
ATOM 682 O O . ASP A 1 85 ? -19.406 0.419 13.260 1.00 96.62 85 ASP A O 1
ATOM 686 N N . ARG A 1 86 ? -20.277 -0.988 11.727 1.00 97.06 86 ARG A N 1
ATOM 687 C CA . ARG A 1 86 ? -19.935 -0.159 10.565 1.00 97.06 86 ARG A CA 1
ATOM 688 C C . ARG A 1 86 ? -20.580 1.225 10.629 1.00 97.06 86 ARG A C 1
ATOM 690 O O . ARG A 1 86 ? -19.930 2.196 10.257 1.00 97.06 86 ARG A O 1
ATOM 697 N N . GLY A 1 87 ? -21.821 1.326 11.106 1.00 98.31 87 GLY A N 1
ATOM 698 C CA . GLY A 1 87 ? -22.525 2.603 11.223 1.00 98.31 87 GLY A CA 1
ATOM 699 C C . GLY A 1 87 ? -21.793 3.557 12.161 1.00 98.31 87 GLY A C 1
ATOM 700 O O . GLY A 1 87 ? -21.504 4.691 11.787 1.00 98.31 87 GLY A O 1
ATOM 701 N N . ARG A 1 88 ? -21.391 3.067 13.337 1.00 98.12 88 ARG A N 1
ATOM 702 C CA . ARG A 1 88 ? -20.611 3.847 14.307 1.00 98.12 88 ARG A CA 1
ATOM 703 C C . ARG A 1 88 ? -19.232 4.233 13.787 1.00 98.12 88 ARG A C 1
ATOM 705 O O . ARG A 1 88 ? -18.805 5.361 14.012 1.00 98.12 88 ARG A O 1
ATOM 712 N N . VAL A 1 89 ? -18.545 3.338 13.069 1.00 98.38 89 VAL A N 1
ATOM 713 C CA . VAL A 1 89 ? -17.265 3.679 12.426 1.00 98.38 89 VAL A CA 1
ATOM 714 C C . VAL A 1 89 ? -17.458 4.811 11.419 1.00 98.38 89 VAL A C 1
ATOM 716 O O . VAL A 1 89 ? -16.721 5.786 11.480 1.00 98.38 89 VAL A O 1
ATOM 719 N N . LEU A 1 90 ? -18.463 4.741 10.543 1.00 98.19 90 LEU A N 1
ATOM 720 C CA . LEU A 1 90 ? -18.735 5.803 9.567 1.00 98.19 90 LEU A CA 1
ATOM 721 C C . LEU A 1 90 ? -19.090 7.140 10.231 1.00 98.19 90 LEU A C 1
ATOM 723 O O . LEU A 1 90 ? -18.591 8.178 9.798 1.00 98.19 90 LEU A O 1
ATOM 727 N N . THR A 1 91 ? -19.894 7.119 11.298 1.00 98.25 91 THR A N 1
ATOM 728 C CA . THR A 1 91 ? -20.192 8.318 12.096 1.00 98.25 91 THR A CA 1
ATOM 729 C C . THR A 1 91 ? -18.915 8.926 12.667 1.00 98.25 91 THR A C 1
ATOM 731 O O . THR A 1 91 ? -18.676 10.115 12.473 1.00 98.25 91 THR A O 1
ATOM 734 N N . LEU A 1 92 ? -18.046 8.109 13.271 1.00 98.06 92 LEU A N 1
ATOM 735 C CA . LEU A 1 92 ? -16.756 8.561 13.793 1.00 98.06 92 LEU A CA 1
ATOM 736 C C . LEU A 1 92 ? -15.883 9.198 12.700 1.00 98.06 92 LEU A C 1
ATOM 738 O O . LEU A 1 92 ? -15.298 10.255 12.923 1.00 98.06 92 LEU A O 1
ATOM 742 N N . LEU A 1 93 ? -15.793 8.579 11.516 1.00 97.88 93 LEU A N 1
ATOM 743 C CA . LEU A 1 93 ? -15.018 9.137 10.403 1.00 97.88 93 LEU A CA 1
ATOM 744 C C . LEU A 1 93 ? -15.556 10.512 9.992 1.00 97.88 93 LEU A C 1
ATOM 746 O O . LEU A 1 93 ? -14.770 11.449 9.855 1.00 97.88 93 LEU A O 1
ATOM 750 N N . LYS A 1 94 ? -16.881 10.644 9.864 1.00 97.50 94 LYS A N 1
ATOM 751 C CA . LYS A 1 94 ? -17.552 11.901 9.513 1.00 97.50 94 LYS A CA 1
ATOM 752 C C . LYS A 1 94 ? -17.324 12.995 10.559 1.00 97.50 94 LYS A C 1
ATOM 754 O O . LYS A 1 94 ? -17.075 14.138 10.194 1.00 97.50 94 LYS A O 1
ATOM 759 N N . GLU A 1 95 ? -17.360 12.654 11.845 1.00 97.12 95 GLU A N 1
ATOM 760 C CA . GLU A 1 95 ? -17.059 13.591 12.938 1.00 97.12 95 GLU A CA 1
ATOM 761 C C . GLU A 1 95 ? -15.596 14.061 12.931 1.00 97.12 95 GLU A C 1
ATOM 763 O O . GLU A 1 95 ? -15.302 15.175 13.360 1.00 97.12 95 GLU A O 1
ATOM 768 N N . CYS A 1 96 ? -14.671 13.250 12.409 1.00 96.50 96 CYS A N 1
ATOM 769 C CA . CYS A 1 96 ? -13.257 13.614 12.311 1.00 96.50 96 CYS A CA 1
ATOM 770 C C . CYS A 1 96 ? -12.929 14.509 11.105 1.00 96.50 96 CYS A C 1
ATOM 772 O O . CYS A 1 96 ? -11.948 15.251 11.160 1.00 96.50 96 CYS A O 1
ATOM 774 N N . GLU A 1 97 ? -13.711 14.460 10.020 1.00 95.75 97 GLU A N 1
ATOM 775 C CA . GLU A 1 97 ? -13.428 15.187 8.767 1.00 95.75 97 GLU A CA 1
ATOM 776 C C . GLU A 1 97 ? -13.227 16.711 8.919 1.00 95.75 97 GLU A C 1
ATOM 778 O O . GLU A 1 97 ? -12.322 17.236 8.262 1.00 95.75 97 GLU A O 1
ATOM 783 N N . PRO A 1 98 ? -13.969 17.439 9.784 1.00 94.50 98 PRO A N 1
ATOM 784 C CA . PRO A 1 98 ? -13.735 18.869 10.019 1.00 94.50 98 PRO A CA 1
ATOM 785 C C . PRO A 1 98 ? -12.358 19.196 10.612 1.00 94.50 98 PRO A C 1
ATOM 787 O O . PRO A 1 98 ? -11.866 20.312 10.462 1.00 94.50 98 PRO A O 1
ATOM 790 N N . HIS A 1 99 ? -11.737 18.236 11.298 1.00 93.62 99 HIS A N 1
ATOM 791 C CA . HIS A 1 99 ? -10.488 18.425 12.036 1.00 93.62 99 HIS A CA 1
ATOM 792 C C . HIS A 1 99 ? -9.285 17.791 11.333 1.00 93.62 99 HIS A C 1
ATOM 794 O O . HIS A 1 99 ? -8.170 18.310 11.395 1.00 93.62 99 HIS A O 1
ATOM 800 N N . PHE A 1 100 ? -9.509 16.680 10.636 1.00 93.62 100 PHE A N 1
ATOM 801 C CA . PHE A 1 100 ? -8.503 15.973 9.863 1.00 93.62 100 PHE A CA 1
ATOM 802 C C . PHE A 1 100 ? -9.064 15.700 8.473 1.00 93.62 100 PHE A C 1
ATOM 804 O O . PHE A 1 100 ? -9.673 14.671 8.216 1.00 93.62 100 PHE A O 1
ATOM 811 N N . ARG A 1 101 ? -8.892 16.662 7.563 1.00 93.31 101 ARG A N 1
ATOM 812 C CA . ARG A 1 101 ? -9.508 16.616 6.234 1.00 93.31 101 ARG A CA 1
ATOM 813 C C . ARG A 1 101 ? -9.192 15.299 5.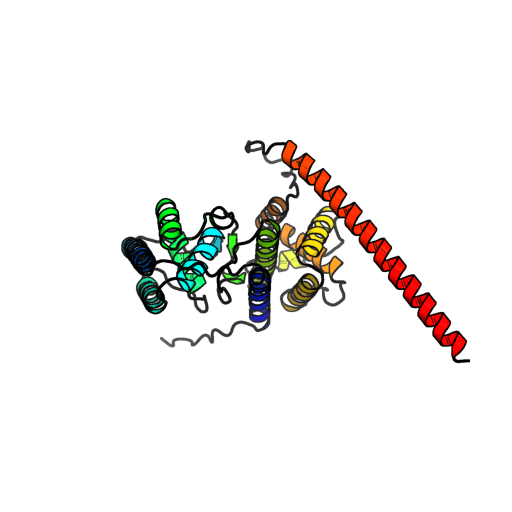517 1.00 93.31 101 ARG A C 1
ATOM 815 O O . ARG A 1 101 ? -8.034 15.016 5.210 1.00 93.31 101 ARG A O 1
ATOM 822 N N . ARG A 1 102 ? -10.235 14.541 5.174 1.00 94.38 102 ARG A N 1
ATOM 823 C CA . ARG A 1 102 ? -10.132 13.367 4.306 1.00 94.38 102 ARG A CA 1
ATOM 824 C C . ARG A 1 102 ? -9.812 13.810 2.874 1.00 94.38 102 ARG A C 1
ATOM 826 O O . ARG A 1 102 ? -10.586 14.582 2.300 1.00 94.38 102 ARG A O 1
ATOM 833 N N . PRO A 1 103 ? -8.695 13.362 2.271 1.00 91.75 103 PRO A N 1
ATOM 834 C CA . PRO A 1 103 ? -8.441 13.633 0.864 1.00 91.75 103 PRO A CA 1
ATOM 835 C C . PRO A 1 103 ? -9.532 12.993 -0.010 1.00 91.75 103 PRO A C 1
ATOM 837 O O . PRO A 1 103 ? -10.061 11.935 0.352 1.00 91.75 103 PRO A O 1
ATOM 840 N N . PRO A 1 104 ? -9.878 13.610 -1.153 1.00 90.56 104 PRO A N 1
ATOM 841 C CA . PRO A 1 104 ? -10.904 13.073 -2.034 1.00 90.56 104 PRO A CA 1
ATOM 842 C C . PRO A 1 104 ? -10.530 11.656 -2.480 1.00 90.56 104 PRO A C 1
ATOM 844 O O . PRO A 1 104 ? -9.357 11.346 -2.681 1.00 90.56 104 PRO A O 1
ATOM 847 N N . LEU A 1 105 ? -11.546 10.804 -2.635 1.00 92.31 105 LEU A N 1
ATOM 848 C CA . LEU A 1 105 ? -11.429 9.427 -3.128 1.00 92.31 105 LEU A CA 1
ATOM 849 C C . LEU A 1 105 ? -10.664 8.445 -2.223 1.00 92.31 105 LEU A C 1
ATOM 851 O O . LEU A 1 105 ? -10.562 7.274 -2.567 1.00 92.31 105 LEU A O 1
ATOM 855 N N . ILE A 1 106 ? -10.152 8.860 -1.065 1.00 96.00 106 ILE A N 1
ATOM 856 C CA . ILE A 1 106 ? -9.572 7.922 -0.097 1.00 96.00 106 ILE A CA 1
ATOM 857 C C . ILE A 1 106 ? -10.681 7.044 0.482 1.00 96.00 106 ILE A C 1
ATOM 859 O O . ILE A 1 106 ? -11.729 7.561 0.857 1.00 96.00 106 ILE A O 1
ATOM 863 N N . SER A 1 107 ? -10.456 5.734 0.588 1.00 97.50 107 SER A N 1
ATOM 864 C CA . SER A 1 107 ? -11.408 4.782 1.179 1.00 97.50 107 SER A CA 1
ATOM 865 C C . SER A 1 107 ? -11.611 5.005 2.685 1.00 97.50 107 SER A C 1
ATOM 867 O O . SER A 1 107 ? -10.732 5.524 3.376 1.00 97.50 107 SER A O 1
ATOM 869 N N . ASP A 1 108 ? -12.757 4.574 3.224 1.00 98.25 108 ASP A N 1
ATOM 870 C CA . ASP A 1 108 ? -13.058 4.731 4.657 1.00 98.25 108 ASP A CA 1
ATOM 871 C C . ASP A 1 108 ? -12.025 4.008 5.532 1.00 98.25 108 ASP A C 1
ATOM 873 O O . ASP A 1 108 ? -11.596 4.519 6.565 1.00 98.25 108 ASP A O 1
ATOM 877 N N . GLN A 1 109 ? -11.607 2.813 5.104 1.00 98.06 109 GLN A N 1
ATOM 878 C CA . GLN A 1 109 ? -10.638 1.991 5.825 1.00 98.06 109 GLN A CA 1
ATOM 879 C C . GLN A 1 109 ? -9.254 2.631 5.839 1.00 98.06 109 GLN A C 1
ATOM 881 O O . GLN A 1 109 ? -8.580 2.612 6.869 1.00 98.06 109 GLN A O 1
ATOM 886 N N . TRP A 1 110 ? -8.829 3.213 4.715 1.00 98.06 110 TRP A N 1
ATOM 887 C CA . TRP A 1 110 ? -7.552 3.911 4.668 1.00 98.06 110 TRP A CA 1
ATOM 888 C C . TRP A 1 110 ? -7.594 5.169 5.519 1.00 98.06 110 TRP A C 1
ATOM 890 O O . TRP A 1 110 ? -6.692 5.392 6.318 1.00 98.06 110 TRP A O 1
ATOM 900 N N . TYR A 1 111 ? -8.675 5.944 5.429 1.00 97.94 111 TYR A N 1
ATOM 901 C CA . TYR A 1 111 ? -8.869 7.119 6.269 1.00 97.94 111 TYR A CA 1
ATOM 902 C C . TYR A 1 111 ? -8.838 6.758 7.763 1.00 97.94 111 TYR A C 1
ATOM 904 O O . TYR A 1 111 ? -8.092 7.377 8.519 1.00 97.94 111 TYR A O 1
ATOM 912 N N . LEU A 1 112 ? -9.513 5.677 8.176 1.00 98.19 112 LEU A N 1
ATOM 913 C CA . LEU A 1 112 ? -9.404 5.139 9.535 1.00 98.19 112 LEU A CA 1
ATOM 914 C C . LEU A 1 112 ? -7.951 4.800 9.909 1.00 98.19 112 LEU A C 1
ATOM 916 O O . LEU A 1 112 ? -7.516 5.128 11.012 1.00 98.19 112 LEU A O 1
ATOM 920 N N . ALA A 1 113 ? -7.177 4.190 9.006 1.00 97.88 113 ALA A N 1
ATOM 921 C CA . ALA A 1 113 ? -5.760 3.899 9.238 1.00 97.88 113 ALA A CA 1
ATOM 922 C C . ALA A 1 113 ? -4.939 5.169 9.507 1.00 97.88 113 ALA A C 1
ATOM 924 O O . ALA A 1 113 ? -4.084 5.165 10.395 1.00 97.88 113 ALA A O 1
ATOM 925 N N . LYS A 1 114 ? -5.236 6.271 8.805 1.00 97.44 114 LYS A N 1
ATOM 926 C CA . LYS A 1 114 ? -4.602 7.579 9.041 1.00 97.44 114 LYS A CA 1
ATOM 927 C C . LYS A 1 114 ? -4.941 8.135 10.420 1.00 97.44 114 LYS A C 1
ATOM 929 O O . LYS A 1 114 ? -4.030 8.545 11.132 1.00 97.44 114 LYS A O 1
ATOM 934 N N . LEU A 1 115 ? -6.212 8.094 10.828 1.00 96.62 115 LEU A N 1
ATOM 935 C CA . LEU A 1 115 ? -6.634 8.559 12.159 1.00 96.62 115 LEU A CA 1
ATOM 936 C C . LEU A 1 115 ? -5.966 7.734 13.270 1.00 96.62 115 LEU A C 1
ATOM 938 O O . LEU A 1 115 ? -5.487 8.285 14.261 1.00 96.62 115 LEU A O 1
ATOM 942 N N . LEU A 1 116 ? -5.874 6.413 13.083 1.00 97.00 116 LEU A N 1
ATOM 943 C CA . LEU A 1 116 ? -5.167 5.528 14.007 1.00 97.00 116 LEU A CA 1
ATOM 944 C C . LEU A 1 116 ? -3.675 5.870 14.081 1.00 97.00 116 LEU A C 1
ATOM 946 O O . LEU A 1 116 ? -3.153 6.020 15.180 1.00 97.00 116 LEU A O 1
ATOM 950 N N . GLN A 1 117 ? -2.997 6.039 12.942 1.00 96.00 117 GLN A N 1
ATOM 951 C CA . GLN A 1 117 ? -1.586 6.434 12.917 1.00 96.00 117 GLN A CA 1
ATOM 952 C C . GLN A 1 117 ? -1.343 7.764 13.629 1.00 96.00 117 GLN A C 1
ATOM 954 O O . GLN A 1 117 ? -0.342 7.905 14.329 1.00 96.00 117 GLN A O 1
ATOM 959 N N . GLN A 1 118 ? -2.260 8.712 13.454 1.00 95.06 118 GLN A N 1
ATOM 960 C CA . GLN A 1 118 ? -2.119 10.068 13.956 1.00 95.06 118 GLN A CA 1
ATOM 961 C C . GLN A 1 118 ? -2.377 10.184 15.465 1.00 95.06 118 GLN A C 1
ATOM 963 O O . GLN A 1 118 ? -1.699 10.968 16.131 1.00 95.06 118 GLN A O 1
ATOM 968 N N . TRP A 1 119 ? -3.348 9.441 16.005 1.00 95.19 119 TRP A N 1
ATOM 969 C CA . TRP A 1 119 ? -3.842 9.677 17.368 1.00 95.19 119 TRP A CA 1
ATOM 970 C C . TRP A 1 119 ? -3.874 8.453 18.279 1.00 95.19 119 TRP A C 1
ATOM 972 O O . TRP A 1 119 ? -4.091 8.616 19.477 1.00 95.19 119 TRP A O 1
ATOM 982 N N . MET A 1 120 ? -3.670 7.233 17.776 1.00 95.06 120 MET A N 1
ATOM 983 C CA . MET A 1 120 ? -3.728 6.031 18.611 1.00 95.06 120 MET A CA 1
ATOM 984 C C . MET A 1 120 ? -2.362 5.749 19.261 1.00 95.06 120 MET A C 1
ATOM 986 O O . MET A 1 120 ? -1.406 5.398 18.568 1.00 95.06 120 MET A O 1
ATOM 990 N N . PRO A 1 121 ? -2.236 5.791 20.600 1.00 92.75 121 PRO A N 1
ATOM 991 C CA . PRO A 1 121 ? -1.000 5.394 21.265 1.00 92.75 121 PRO A CA 1
ATOM 992 C C . PRO A 1 121 ? -0.762 3.885 21.138 1.00 92.75 121 PRO A C 1
ATOM 994 O O . PRO A 1 121 ? -1.698 3.086 21.234 1.00 92.75 121 PRO A O 1
ATOM 997 N N . HIS A 1 122 ? 0.503 3.463 21.050 1.00 90.56 122 HIS A N 1
ATOM 998 C CA . HIS A 1 122 ? 0.877 2.043 20.945 1.00 90.56 122 HIS A CA 1
ATOM 999 C C . HIS A 1 122 ? 0.256 1.154 22.038 1.00 90.56 122 HIS A C 1
ATOM 1001 O O . HIS A 1 122 ? -0.212 0.054 21.752 1.00 90.56 122 HIS A O 1
ATOM 1007 N N . MET A 1 123 ? 0.177 1.639 23.282 1.00 91.12 123 MET A N 1
ATOM 1008 C CA . MET A 1 123 ? -0.427 0.887 24.392 1.00 91.12 123 MET A CA 1
ATOM 1009 C C . MET A 1 123 ? -1.926 0.615 24.183 1.00 91.12 123 MET A C 1
ATOM 1011 O O . MET A 1 123 ? -2.446 -0.419 24.608 1.00 91.12 123 MET A O 1
ATOM 1015 N N . ARG A 1 124 ? -2.640 1.522 23.504 1.00 93.50 124 ARG A N 1
ATOM 1016 C CA . ARG A 1 124 ? -4.067 1.355 23.196 1.00 93.50 124 ARG A CA 1
ATOM 1017 C C . ARG A 1 124 ? -4.287 0.331 22.087 1.00 93.50 124 ARG A C 1
ATOM 1019 O O . ARG A 1 124 ? -5.291 -0.375 22.134 1.00 93.50 124 ARG A O 1
ATOM 1026 N N . VAL A 1 125 ? -3.329 0.171 21.172 1.00 93.19 125 VAL A N 1
ATOM 1027 C CA . VAL A 1 125 ? -3.367 -0.875 20.137 1.00 93.19 125 VAL A CA 1
ATOM 1028 C C . VAL A 1 125 ? -3.437 -2.260 20.762 1.00 93.19 125 VAL A C 1
ATOM 1030 O O . VAL A 1 125 ? -4.340 -3.021 20.435 1.00 93.19 125 VAL A O 1
ATOM 1033 N N . ALA A 1 126 ? -2.553 -2.573 21.712 1.00 92.56 126 ALA A N 1
ATOM 1034 C CA . ALA A 1 126 ? -2.556 -3.876 22.381 1.00 92.56 126 ALA A CA 1
ATOM 1035 C C . ALA A 1 126 ? -3.906 -4.176 23.058 1.00 92.56 126 ALA A C 1
ATOM 1037 O O . ALA A 1 126 ? -4.423 -5.292 22.978 1.00 92.56 126 ALA A O 1
ATOM 1038 N N . ARG A 1 127 ? -4.519 -3.157 23.674 1.00 93.25 127 ARG A N 1
ATOM 1039 C CA . ARG A 1 127 ? -5.857 -3.271 24.265 1.00 93.25 127 ARG A CA 1
ATOM 1040 C C . ARG A 1 127 ? -6.935 -3.519 23.208 1.00 93.25 127 ARG A C 1
ATOM 1042 O O . ARG A 1 127 ? -7.778 -4.383 23.426 1.00 93.25 127 ARG A O 1
ATOM 1049 N N . LEU A 1 128 ? -6.906 -2.794 22.088 1.00 95.12 128 LEU A N 1
ATOM 1050 C CA . LEU A 1 128 ? -7.850 -2.990 20.986 1.00 95.12 128 LEU A CA 1
ATOM 1051 C C . LEU A 1 128 ? -7.748 -4.405 20.421 1.00 95.12 128 LEU A C 1
ATOM 1053 O O . LEU A 1 128 ? -8.773 -5.074 20.350 1.00 95.12 128 LEU A O 1
ATOM 1057 N N . LEU A 1 129 ? -6.533 -4.881 20.124 1.00 94.81 129 LEU A N 1
ATOM 1058 C CA . LEU A 1 129 ? -6.279 -6.243 19.640 1.00 94.81 129 LEU A CA 1
ATOM 1059 C C . LEU A 1 129 ? -6.893 -7.296 20.569 1.00 94.81 129 LEU A C 1
ATOM 1061 O O . LEU A 1 129 ? -7.606 -8.185 20.107 1.00 94.81 129 LEU A O 1
ATOM 1065 N N . LYS A 1 130 ? -6.713 -7.139 21.888 1.00 93.94 130 LYS A N 1
ATOM 1066 C CA . LYS A 1 130 ? -7.339 -8.012 22.889 1.00 93.94 130 LYS A CA 1
ATOM 1067 C C . LYS A 1 130 ? -8.870 -7.948 22.843 1.00 93.94 130 LYS A C 1
ATOM 1069 O O . LYS A 1 130 ? -9.519 -8.988 22.894 1.00 93.94 130 LYS A O 1
ATOM 1074 N N . CYS A 1 131 ? -9.459 -6.756 22.738 1.00 94.62 131 CYS A N 1
ATOM 1075 C CA . CYS A 1 131 ? -10.916 -6.597 22.670 1.00 94.62 131 CYS A CA 1
ATOM 1076 C C . CYS A 1 131 ? -11.521 -7.195 21.389 1.00 94.62 131 CYS A C 1
ATOM 1078 O O . CYS A 1 131 ? -12.636 -7.706 21.433 1.00 94.62 131 CYS A O 1
ATOM 1080 N N . ILE A 1 132 ? -10.806 -7.178 20.263 1.00 94.94 132 ILE A N 1
ATOM 1081 C CA . ILE A 1 132 ? -11.287 -7.790 19.013 1.00 94.94 132 ILE A CA 1
ATOM 1082 C C . ILE A 1 132 ? -10.847 -9.251 18.834 1.00 94.94 132 ILE A C 1
ATOM 1084 O O . ILE A 1 132 ? -11.060 -9.816 17.761 1.00 94.94 132 ILE A O 1
ATOM 1088 N N . ASN A 1 133 ? -10.263 -9.857 19.876 1.00 94.12 133 ASN A N 1
ATOM 1089 C CA . ASN A 1 133 ? -9.710 -11.213 19.885 1.00 94.12 133 ASN A CA 1
ATOM 1090 C C . ASN A 1 133 ? -8.759 -11.479 18.705 1.00 94.12 133 ASN A C 1
ATOM 1092 O O . ASN A 1 133 ? -8.873 -12.487 18.011 1.00 94.12 133 ASN A O 1
ATOM 1096 N N . LEU A 1 134 ? -7.862 -10.534 18.422 1.00 92.69 134 LEU A N 1
ATOM 1097 C CA . LEU A 1 134 ? -6.909 -10.655 17.327 1.00 92.69 134 LEU A CA 1
ATOM 1098 C C . LEU A 1 134 ? -5.505 -10.942 17.879 1.00 92.69 134 LEU A C 1
ATOM 1100 O O . LEU A 1 134 ? -5.040 -10.206 18.758 1.00 92.69 134 LEU A O 1
ATOM 1104 N N . PRO A 1 135 ? -4.816 -11.992 17.395 1.00 92.12 135 PRO A N 1
ATOM 1105 C CA . PRO A 1 135 ? -3.462 -12.286 17.834 1.00 92.12 135 PRO A CA 1
ATOM 1106 C C . PRO A 1 135 ? -2.499 -11.177 17.396 1.00 92.12 135 PRO A C 1
ATOM 1108 O O . PRO A 1 135 ? -2.648 -10.573 16.334 1.00 92.12 135 PRO A O 1
ATOM 1111 N N . SER A 1 136 ? -1.481 -10.922 18.221 1.00 90.50 136 SER A N 1
ATOM 1112 C CA . SER A 1 136 ? -0.383 -10.018 17.868 1.00 90.50 136 SER A CA 1
ATOM 1113 C C . SER A 1 136 ? 0.553 -10.721 16.883 1.00 90.50 136 SER A C 1
ATOM 1115 O O . SER A 1 136 ? 1.514 -11.384 17.278 1.00 90.50 136 SER A O 1
ATOM 1117 N N . ASP A 1 137 ? 0.215 -10.631 15.598 1.00 91.44 137 ASP A N 1
ATOM 1118 C CA . ASP A 1 137 ? 1.001 -11.173 14.493 1.00 91.44 137 ASP A CA 1
ATOM 1119 C C . ASP A 1 137 ? 2.148 -10.235 14.055 1.00 91.44 137 ASP A C 1
ATOM 1121 O O . ASP A 1 137 ? 2.394 -9.167 14.630 1.00 91.44 137 ASP A O 1
ATOM 1125 N N . ARG A 1 138 ? 2.894 -10.667 13.032 1.00 88.50 138 ARG A N 1
ATOM 1126 C CA . ARG A 1 138 ? 3.996 -9.903 12.431 1.00 88.50 138 ARG A CA 1
ATOM 1127 C C . ARG A 1 138 ? 3.530 -8.569 11.845 1.00 88.50 138 ARG A C 1
ATOM 1129 O O . ARG A 1 138 ? 4.223 -7.568 12.020 1.00 88.50 138 ARG A O 1
ATOM 1136 N N . GLY A 1 139 ? 2.352 -8.530 11.227 1.00 88.25 139 GLY A N 1
ATOM 1137 C CA . GLY A 1 139 ? 1.800 -7.322 10.619 1.00 88.25 139 GLY A CA 1
ATOM 1138 C C . GLY A 1 139 ? 1.616 -6.195 11.636 1.00 88.25 139 GLY A C 1
ATOM 1139 O O . GLY A 1 139 ? 1.886 -5.036 11.332 1.00 88.25 139 GLY A O 1
ATOM 1140 N N . PHE A 1 140 ? 1.269 -6.509 12.888 1.00 91.81 140 PHE A N 1
ATOM 1141 C CA . PHE A 1 140 ? 1.174 -5.495 13.949 1.00 91.81 140 PHE A CA 1
ATOM 1142 C C . PHE A 1 140 ? 2.515 -4.957 14.448 1.00 91.81 140 PHE A C 1
ATOM 1144 O O . PHE A 1 140 ? 2.551 -3.935 15.135 1.00 91.81 140 PHE A O 1
ATOM 1151 N N . LYS A 1 141 ? 3.619 -5.623 14.117 1.00 91.75 141 LYS A N 1
ATOM 1152 C CA . LYS A 1 141 ? 4.982 -5.182 14.443 1.00 91.75 141 LYS A CA 1
ATOM 1153 C C . LYS A 1 141 ? 5.674 -4.533 13.246 1.00 91.75 141 LYS A C 1
ATOM 1155 O O . LYS A 1 141 ? 6.738 -3.942 13.410 1.00 91.75 141 LYS A O 1
ATOM 1160 N N . SER A 1 142 ? 5.065 -4.622 12.069 1.00 94.06 142 SER A N 1
ATOM 1161 C CA . SER A 1 142 ? 5.620 -4.111 10.830 1.00 94.06 142 SER A CA 1
ATOM 1162 C C . SER A 1 142 ? 5.612 -2.588 10.781 1.00 94.06 142 SER A C 1
ATOM 1164 O O . SER A 1 142 ? 4.583 -1.933 10.971 1.00 94.06 142 SER A O 1
ATOM 1166 N N . ALA A 1 143 ? 6.792 -2.036 10.509 1.00 94.25 143 ALA A N 1
ATOM 1167 C CA . ALA A 1 143 ? 7.014 -0.616 10.261 1.00 94.25 143 ALA A CA 1
ATOM 1168 C C . ALA A 1 143 ? 7.103 -0.299 8.759 1.00 94.25 143 ALA A C 1
ATOM 1170 O O . ALA A 1 143 ? 7.521 0.797 8.391 1.00 94.25 143 ALA A O 1
ATOM 1171 N N . LEU A 1 144 ? 6.748 -1.256 7.893 1.00 95.62 144 LEU A N 1
ATOM 1172 C CA . LEU A 1 144 ? 6.721 -1.035 6.454 1.00 95.62 144 LEU A CA 1
ATOM 1173 C C . LEU A 1 144 ? 5.732 0.076 6.110 1.00 95.62 144 LEU A C 1
ATOM 1175 O O . LEU A 1 144 ? 4.681 0.203 6.734 1.00 95.62 144 LEU A O 1
ATOM 1179 N N . VAL A 1 145 ? 6.090 0.892 5.128 1.00 96.44 145 VAL A N 1
ATOM 1180 C CA . VAL A 1 145 ? 5.330 2.076 4.732 1.00 96.44 145 VAL A CA 1
ATOM 1181 C C . VAL A 1 145 ? 4.598 1.802 3.427 1.00 96.44 145 VAL A C 1
ATOM 1183 O O . VAL A 1 145 ? 5.180 1.255 2.494 1.00 96.44 145 VAL A O 1
ATOM 1186 N N . LEU A 1 146 ? 3.332 2.197 3.373 1.00 97.38 146 LEU A N 1
ATOM 1187 C CA . LEU A 1 146 ? 2.460 2.107 2.213 1.00 97.38 146 LEU A CA 1
ATOM 1188 C C . LEU A 1 146 ? 2.007 3.519 1.823 1.00 97.38 146 LEU A C 1
ATOM 1190 O O . LEU A 1 146 ? 1.484 4.262 2.655 1.00 97.38 146 LEU A O 1
ATOM 1194 N N . ASP A 1 147 ? 2.222 3.895 0.567 1.00 96.81 147 ASP A N 1
ATOM 1195 C CA . ASP A 1 147 ? 1.916 5.236 0.069 1.00 96.81 147 ASP A CA 1
ATOM 1196 C C . ASP A 1 147 ? 0.423 5.432 -0.230 1.00 96.81 147 ASP A C 1
ATOM 1198 O O . ASP A 1 147 ? -0.225 4.578 -0.846 1.00 96.81 147 ASP A O 1
ATOM 1202 N N . ASP A 1 148 ? -0.104 6.610 0.124 1.00 97.06 148 ASP A N 1
ATOM 1203 C CA . ASP A 1 148 ? -1.512 6.969 -0.100 1.00 97.06 148 ASP A CA 1
ATOM 1204 C C . ASP A 1 148 ? -1.879 6.900 -1.592 1.00 97.06 148 ASP A C 1
ATOM 1206 O O . ASP A 1 148 ? -2.965 6.440 -1.942 1.00 97.06 148 ASP A O 1
ATOM 1210 N N . VAL A 1 149 ? -0.960 7.307 -2.477 1.00 96.88 149 VAL A N 1
ATOM 1211 C CA . VAL A 1 149 ? -1.183 7.325 -3.933 1.00 96.88 149 VAL A CA 1
ATOM 1212 C C . VAL A 1 149 ? -1.313 5.928 -4.539 1.00 96.88 149 VAL A C 1
ATOM 1214 O O . VAL A 1 149 ? -1.972 5.779 -5.559 1.00 96.88 149 VAL A O 1
ATOM 1217 N N . ALA A 1 150 ? -0.719 4.900 -3.932 1.00 97.44 150 ALA A N 1
ATOM 1218 C CA . ALA A 1 150 ? -0.803 3.533 -4.444 1.00 97.44 150 ALA A CA 1
ATOM 1219 C C . ALA A 1 150 ? -2.019 2.791 -3.883 1.00 97.44 150 ALA A C 1
ATOM 1221 O O . ALA A 1 150 ? -2.672 2.035 -4.597 1.00 97.44 150 ALA A O 1
ATOM 1222 N N . VAL A 1 151 ? -2.317 2.999 -2.599 1.00 97.38 151 VAL A N 1
ATOM 1223 C CA . VAL A 1 151 ? -3.229 2.123 -1.853 1.00 97.38 151 VAL A CA 1
ATOM 1224 C C . VAL A 1 151 ? -4.531 2.826 -1.467 1.00 97.38 151 VAL A C 1
ATOM 1226 O O . VAL A 1 151 ? -5.579 2.190 -1.391 1.00 97.38 151 VAL A O 1
ATOM 1229 N N . GLY A 1 152 ? -4.507 4.141 -1.241 1.00 96.88 152 GLY A N 1
ATOM 1230 C CA . GLY A 1 152 ? -5.523 4.831 -0.444 1.00 96.88 152 GLY A CA 1
ATOM 1231 C C . GLY A 1 152 ? -6.961 4.729 -0.960 1.00 96.88 152 GLY A C 1
ATOM 1232 O O . GLY A 1 152 ? -7.889 4.571 -0.159 1.00 96.88 152 GLY A O 1
ATOM 1233 N N . ARG A 1 153 ? -7.159 4.774 -2.283 1.00 96.62 153 ARG A N 1
ATOM 1234 C CA . ARG A 1 153 ? -8.493 4.720 -2.908 1.00 96.62 153 ARG A CA 1
ATOM 1235 C C . ARG A 1 153 ? -9.093 3.318 -2.926 1.00 96.62 153 ARG A C 1
ATOM 1237 O O . ARG A 1 153 ? -10.275 3.158 -2.645 1.00 96.62 153 ARG A O 1
ATOM 1244 N N . CYS A 1 154 ? -8.276 2.309 -3.208 1.00 96.31 154 CYS A N 1
ATOM 1245 C CA . CYS A 1 154 ? -8.728 0.930 -3.402 1.00 96.31 154 CYS A CA 1
ATOM 1246 C C . CYS A 1 154 ? -8.472 0.037 -2.176 1.00 96.31 154 CYS A C 1
ATOM 1248 O O . CYS A 1 154 ? -8.595 -1.183 -2.260 1.00 96.31 154 CYS A O 1
ATOM 1250 N N . PHE A 1 155 ? -8.103 0.621 -1.032 1.00 97.44 155 PHE A N 1
ATOM 1251 C CA . PHE A 1 155 ? -7.774 -0.139 0.166 1.00 97.44 155 PHE A CA 1
ATOM 1252 C C . PHE A 1 155 ? -8.992 -0.830 0.787 1.00 97.44 155 PHE A C 1
ATOM 1254 O O . PHE A 1 155 ? -9.976 -0.191 1.161 1.00 97.44 155 PHE A O 1
ATOM 1261 N N . THR A 1 156 ? -8.871 -2.139 0.998 1.00 95.94 156 THR A N 1
ATOM 1262 C CA . THR A 1 156 ? -9.902 -2.975 1.634 1.00 95.94 156 THR A CA 1
ATOM 1263 C C . THR A 1 156 ? -9.371 -3.752 2.844 1.00 95.94 156 THR A C 1
ATOM 1265 O O . THR A 1 156 ? -9.937 -4.780 3.224 1.00 95.94 156 THR A O 1
ATOM 1268 N N . GLY A 1 157 ? -8.276 -3.278 3.445 1.00 95.81 157 GLY A N 1
ATOM 1269 C CA . GLY A 1 157 ? -7.581 -3.946 4.545 1.00 95.81 157 GLY A CA 1
ATOM 1270 C C . GLY A 1 157 ? -6.338 -4.704 4.076 1.00 95.81 157 GLY A C 1
ATOM 1271 O O . GLY A 1 157 ? -6.159 -4.950 2.889 1.00 95.81 157 GLY A O 1
ATOM 1272 N N . LEU A 1 158 ? -5.482 -5.099 5.021 1.00 96.06 158 LEU A N 1
ATOM 1273 C CA . LEU A 1 158 ? -4.352 -6.007 4.769 1.00 96.06 158 LEU A CA 1
ATOM 1274 C C . LEU A 1 158 ? -4.647 -7.385 5.368 1.00 96.06 158 LEU A C 1
ATOM 1276 O O . LEU A 1 158 ? -5.286 -7.418 6.424 1.00 96.06 158 LEU A O 1
ATOM 1280 N N . PRO A 1 159 ? -4.194 -8.499 4.769 1.00 93.00 159 PRO A N 1
ATOM 1281 C CA . PRO A 1 159 ? -4.362 -9.828 5.348 1.00 93.00 159 PRO A CA 1
ATOM 1282 C C . PRO A 1 159 ? -3.402 -10.086 6.519 1.00 93.00 159 PRO A C 1
ATOM 1284 O O . PRO A 1 159 ? -2.436 -9.352 6.740 1.00 93.00 159 PRO A O 1
ATOM 1287 N N . ALA A 1 160 ? -3.665 -11.154 7.277 1.00 91.62 160 ALA A N 1
ATOM 1288 C CA . ALA A 1 160 ? -2.659 -11.744 8.156 1.00 91.62 160 ALA A CA 1
ATOM 1289 C C . ALA A 1 160 ? -1.659 -12.521 7.289 1.00 91.62 160 ALA A C 1
ATOM 1291 O O . ALA A 1 160 ? -1.970 -13.603 6.792 1.00 91.62 160 ALA A O 1
ATOM 1292 N N . VAL A 1 161 ? -0.476 -11.951 7.092 1.00 88.62 161 VAL A N 1
ATOM 1293 C CA . VAL A 1 161 ? 0.515 -12.428 6.120 1.00 88.62 161 VAL A CA 1
ATOM 1294 C C . VAL A 1 161 ? 1.731 -13.058 6.789 1.00 88.62 161 VAL A C 1
ATOM 1296 O O . VAL A 1 161 ? 2.094 -12.716 7.919 1.00 88.62 161 VAL A O 1
ATOM 1299 N N . ASN A 1 162 ? 2.369 -13.989 6.080 1.00 92.44 162 ASN A N 1
ATOM 1300 C CA . ASN A 1 162 ? 3.738 -14.404 6.384 1.00 92.44 162 ASN A CA 1
ATOM 1301 C C . ASN A 1 162 ? 4.743 -13.353 5.855 1.00 92.44 162 ASN A C 1
ATOM 1303 O O . ASN A 1 162 ? 4.357 -12.339 5.281 1.00 92.44 162 ASN A O 1
ATOM 1307 N N . GLU A 1 163 ? 6.041 -13.592 6.058 1.00 92.25 163 GLU A N 1
ATOM 1308 C CA . GLU A 1 163 ? 7.109 -12.703 5.574 1.00 92.25 163 GLU A CA 1
ATOM 1309 C C . GLU A 1 163 ? 7.077 -12.482 4.061 1.00 92.25 163 GLU A C 1
ATOM 1311 O O . GLU A 1 163 ? 7.221 -11.353 3.602 1.00 92.25 163 GLU A O 1
ATOM 1316 N N . SER A 1 164 ? 6.883 -13.558 3.300 1.00 93.62 164 SER A N 1
ATOM 1317 C CA . SER A 1 164 ? 6.918 -13.527 1.841 1.00 93.62 164 SER A CA 1
ATOM 1318 C C . SER A 1 164 ? 5.753 -12.718 1.277 1.00 93.62 164 SER A C 1
ATOM 1320 O O . SER A 1 164 ? 5.961 -11.876 0.410 1.00 93.62 164 SER A O 1
ATOM 1322 N N . ASP A 1 165 ? 4.540 -12.924 1.792 1.00 95.12 165 ASP A N 1
ATOM 1323 C CA . ASP A 1 165 ? 3.341 -12.197 1.359 1.00 95.12 165 ASP A CA 1
ATOM 1324 C C . ASP A 1 165 ? 3.402 -10.715 1.759 1.00 95.12 165 ASP A C 1
ATOM 1326 O O . ASP A 1 165 ? 3.040 -9.836 0.978 1.00 95.12 165 ASP A O 1
ATOM 1330 N N . GLU A 1 166 ? 3.910 -10.419 2.962 1.00 95.19 166 GLU A N 1
ATOM 1331 C CA . GLU A 1 166 ? 4.156 -9.044 3.406 1.00 95.19 166 GLU A CA 1
ATOM 1332 C C . GLU A 1 166 ? 5.130 -8.327 2.466 1.00 95.19 166 GLU A C 1
ATOM 1334 O O . GLU A 1 166 ? 4.874 -7.205 2.020 1.00 95.19 166 GLU A O 1
ATOM 1339 N N . GLN A 1 167 ? 6.235 -8.996 2.133 1.00 95.88 167 GLN A N 1
ATOM 1340 C CA . GLN A 1 167 ? 7.258 -8.475 1.240 1.00 95.88 167 GLN A CA 1
ATOM 1341 C C . GLN A 1 167 ? 6.732 -8.312 -0.188 1.00 95.88 167 GLN A C 1
ATOM 1343 O O . GLN A 1 167 ? 7.007 -7.295 -0.825 1.00 95.88 167 GLN A O 1
ATOM 1348 N N . LEU A 1 168 ? 5.937 -9.260 -0.684 1.00 96.88 168 LEU A N 1
ATOM 1349 C CA . LEU A 1 168 ? 5.287 -9.187 -1.990 1.00 96.88 168 LEU A CA 1
ATOM 1350 C C . LEU A 1 168 ? 4.380 -7.959 -2.083 1.00 96.88 168 LEU A C 1
ATOM 1352 O O . LEU A 1 168 ? 4.584 -7.126 -2.965 1.00 96.88 168 LEU A O 1
ATOM 1356 N N . ILE A 1 169 ? 3.436 -7.800 -1.150 1.00 97.31 169 ILE A N 1
ATOM 1357 C CA . ILE A 1 169 ? 2.517 -6.652 -1.137 1.00 97.31 169 ILE A CA 1
ATOM 1358 C C . ILE A 1 169 ? 3.308 -5.352 -1.028 1.00 97.31 169 ILE A C 1
ATOM 1360 O O . ILE A 1 169 ? 3.075 -4.419 -1.792 1.00 97.31 169 ILE A O 1
ATOM 1364 N N . TRP A 1 170 ? 4.249 -5.274 -0.085 1.00 97.44 170 TRP A N 1
ATOM 1365 C CA . TRP A 1 170 ? 4.984 -4.042 0.159 1.00 97.44 170 TRP A CA 1
ATOM 1366 C C . TRP A 1 170 ? 5.840 -3.627 -1.042 1.00 97.44 170 TRP A C 1
ATOM 1368 O O . TRP A 1 170 ? 5.749 -2.481 -1.480 1.00 97.44 170 TRP A O 1
ATOM 1378 N N . THR A 1 171 ? 6.631 -4.544 -1.608 1.00 97.50 171 THR A N 1
ATOM 1379 C CA . THR A 1 171 ? 7.483 -4.238 -2.770 1.00 97.50 171 THR A CA 1
ATOM 1380 C C . THR A 1 171 ? 6.653 -3.827 -3.984 1.00 97.50 171 THR A C 1
ATOM 1382 O O . THR A 1 171 ? 7.035 -2.891 -4.688 1.00 97.50 171 THR A O 1
ATOM 1385 N N . PHE A 1 172 ? 5.501 -4.467 -4.198 1.00 97.88 172 PHE A N 1
ATOM 1386 C CA . PHE A 1 172 ? 4.595 -4.137 -5.293 1.00 97.88 172 PHE A CA 1
ATOM 1387 C C . PHE A 1 172 ? 3.950 -2.756 -5.105 1.00 97.88 172 PHE A C 1
ATOM 1389 O O . PHE A 1 172 ? 4.034 -1.908 -5.993 1.00 97.88 172 PHE A O 1
ATOM 1396 N N . CYS A 1 173 ? 3.391 -2.480 -3.919 1.00 97.38 173 CYS A N 1
ATOM 1397 C CA . CYS A 1 173 ? 2.859 -1.162 -3.552 1.00 97.38 173 CYS A CA 1
ATOM 1398 C C . CYS A 1 173 ? 3.911 -0.059 -3.697 1.00 97.38 173 CYS A C 1
ATOM 1400 O O . CYS A 1 173 ? 3.596 1.030 -4.167 1.00 97.38 173 CYS A O 1
ATOM 1402 N N . HIS A 1 174 ? 5.156 -0.333 -3.302 1.00 96.19 174 HIS A N 1
ATOM 1403 C CA . HIS A 1 174 ? 6.258 0.625 -3.374 1.00 96.19 174 HIS A CA 1
ATOM 1404 C C . HIS A 1 174 ? 6.661 0.932 -4.820 1.00 96.19 174 HIS A C 1
ATOM 1406 O O . HIS A 1 174 ? 6.869 2.092 -5.167 1.00 96.19 174 HIS A O 1
ATOM 1412 N N . ALA A 1 175 ? 6.720 -0.083 -5.687 1.00 96.38 175 ALA A N 1
ATOM 1413 C CA . ALA A 1 175 ? 7.019 0.099 -7.107 1.00 96.38 175 ALA A CA 1
ATOM 1414 C C . ALA A 1 175 ? 5.901 0.855 -7.845 1.00 96.38 175 ALA A C 1
ATOM 1416 O O . ALA A 1 175 ? 6.180 1.788 -8.598 1.00 96.38 175 ALA A O 1
ATOM 1417 N N . VAL A 1 176 ? 4.635 0.506 -7.589 1.00 97.25 176 VAL A N 1
ATOM 1418 C CA . VAL A 1 176 ? 3.473 1.219 -8.147 1.00 97.25 176 VAL A CA 1
ATOM 1419 C C . VAL A 1 176 ? 3.388 2.643 -7.596 1.00 97.25 176 VAL A C 1
ATOM 1421 O O . VAL A 1 176 ? 3.160 3.582 -8.352 1.00 97.25 176 VAL A O 1
ATOM 1424 N N . GLY A 1 177 ? 3.626 2.834 -6.297 1.00 96.38 177 GLY A N 1
ATOM 1425 C CA . GLY A 1 177 ? 3.653 4.152 -5.665 1.00 96.38 177 GLY A CA 1
ATOM 1426 C C . GLY A 1 177 ? 4.726 5.052 -6.258 1.00 96.38 177 GLY A C 1
ATOM 1427 O O . GLY A 1 177 ? 4.442 6.206 -6.570 1.00 96.38 177 GLY A O 1
ATOM 1428 N N . TRP A 1 178 ? 5.925 4.511 -6.495 1.00 95.31 178 TRP A N 1
ATOM 1429 C CA . TRP A 1 178 ? 6.960 5.218 -7.241 1.00 95.31 178 TRP A CA 1
ATOM 1430 C C . TRP A 1 178 ? 6.474 5.575 -8.645 1.00 95.31 178 TRP A C 1
ATOM 1432 O O . TRP A 1 178 ? 6.524 6.744 -9.001 1.00 95.31 178 TRP A O 1
ATOM 1442 N N . LEU A 1 179 ? 5.937 4.621 -9.410 1.00 95.75 179 LEU A N 1
ATOM 1443 C CA . LEU A 1 179 ? 5.468 4.857 -10.779 1.00 95.75 179 LEU A CA 1
ATOM 1444 C C . LEU A 1 179 ? 4.395 5.956 -10.853 1.00 95.75 179 LEU A C 1
ATOM 1446 O O . LEU A 1 179 ? 4.458 6.811 -11.731 1.00 95.75 179 LEU A O 1
ATOM 1450 N N . LEU A 1 180 ? 3.446 5.969 -9.915 1.00 95.94 180 LEU A N 1
ATOM 1451 C CA . LEU A 1 180 ? 2.378 6.968 -9.850 1.00 95.94 180 LEU A CA 1
ATOM 1452 C C . LEU A 1 180 ? 2.879 8.350 -9.418 1.00 95.94 180 LEU A C 1
ATOM 1454 O O . LEU A 1 180 ? 2.477 9.349 -10.011 1.00 95.94 180 LEU A O 1
ATOM 1458 N N . LYS A 1 181 ? 3.769 8.424 -8.419 1.00 94.19 181 LYS A N 1
ATOM 1459 C CA . LYS A 1 181 ? 4.437 9.681 -8.030 1.00 94.19 181 LYS A CA 1
ATOM 1460 C C . LYS A 1 181 ? 5.229 10.252 -9.185 1.00 94.19 181 LYS A C 1
ATOM 1462 O O . LYS A 1 181 ? 5.173 11.452 -9.442 1.00 94.19 181 LYS A O 1
ATOM 1467 N N . SER A 1 182 ? 5.917 9.369 -9.901 1.00 91.75 182 SER A N 1
ATOM 1468 C CA . SER A 1 182 ? 6.586 9.722 -11.125 1.00 91.75 182 SER A CA 1
ATOM 1469 C C . SER A 1 182 ? 5.526 10.286 -12.103 1.00 91.75 182 SER A C 1
ATOM 1471 O O . SER A 1 182 ? 5.561 11.466 -12.426 1.00 91.75 182 SER A O 1
ATOM 1473 N N . HIS A 1 183 ? 4.528 9.521 -12.538 1.00 93.19 183 HIS A N 1
ATOM 1474 C CA . HIS A 1 183 ? 3.506 10.010 -13.480 1.00 93.19 183 HIS A CA 1
ATOM 1475 C C . HIS A 1 183 ? 2.871 11.369 -13.094 1.00 93.19 183 HIS A C 1
ATOM 1477 O O . HIS A 1 183 ? 2.630 12.205 -13.959 1.00 93.19 183 HIS A O 1
ATOM 1483 N N . GLY A 1 184 ? 2.659 11.618 -11.797 1.00 93.06 184 GLY A N 1
ATOM 1484 C CA . GLY A 1 184 ? 2.139 12.882 -11.263 1.00 93.06 184 GLY A CA 1
ATOM 1485 C C . GLY A 1 184 ? 3.138 14.046 -11.164 1.00 93.06 184 GLY A C 1
ATOM 1486 O O . GLY A 1 184 ? 2.778 15.085 -10.616 1.00 93.06 184 GLY A O 1
ATOM 1487 N N . GLY A 1 185 ? 4.377 13.890 -11.639 1.00 91.19 185 GLY A N 1
ATOM 1488 C CA . GLY A 1 185 ? 5.408 14.933 -11.635 1.00 91.19 185 GLY A CA 1
ATOM 1489 C C . GLY A 1 185 ? 6.068 15.192 -10.276 1.00 91.19 185 GLY A C 1
ATOM 1490 O O . GLY A 1 185 ? 6.744 16.204 -10.117 1.00 91.19 185 GLY A O 1
ATOM 1491 N N . GLU A 1 186 ? 5.903 14.307 -9.283 1.00 90.94 186 GLU A N 1
ATOM 1492 C CA . GLU A 1 186 ? 6.596 14.437 -7.984 1.00 90.94 186 GLU A CA 1
ATOM 1493 C C . GLU A 1 186 ? 8.111 14.228 -8.125 1.00 90.94 186 GLU A C 1
ATOM 1495 O O . GLU A 1 186 ? 8.899 14.688 -7.298 1.00 90.94 186 GLU A O 1
ATOM 1500 N N . TYR A 1 187 ? 8.518 13.551 -9.195 1.00 88.31 187 TYR A N 1
ATOM 1501 C CA . TYR A 1 187 ? 9.906 13.349 -9.549 1.00 88.31 187 TYR A CA 1
ATOM 1502 C C . TYR A 1 187 ? 10.238 14.029 -10.876 1.00 88.31 187 TYR A C 1
ATOM 1504 O O . TYR A 1 187 ? 9.437 13.997 -11.808 1.00 88.31 187 TYR A O 1
ATOM 1512 N N . ASP A 1 188 ? 11.437 14.606 -10.965 1.00 84.31 188 ASP A N 1
ATOM 1513 C CA . ASP A 1 188 ? 11.925 15.266 -12.174 1.00 84.31 188 ASP A CA 1
ATOM 1514 C C . ASP A 1 188 ? 12.204 14.241 -13.287 1.00 84.31 188 ASP A C 1
ATOM 1516 O O . ASP A 1 188 ? 13.225 13.544 -13.301 1.00 84.31 188 ASP A O 1
ATOM 1520 N N . TYR A 1 189 ? 11.261 14.148 -14.225 1.00 74.88 189 TYR A N 1
ATOM 1521 C CA . TYR A 1 189 ? 11.369 13.271 -15.386 1.00 74.88 189 TYR A CA 1
ATOM 1522 C C . TYR A 1 189 ? 12.344 13.741 -16.431 1.00 74.88 189 TYR A C 1
ATOM 1524 O O . TYR A 1 189 ? 12.866 12.893 -17.147 1.00 74.88 189 TYR A O 1
ATOM 1532 N N . GLU A 1 190 ? 12.572 15.043 -16.566 1.00 78.56 190 GLU A N 1
ATOM 1533 C CA . GLU A 1 190 ? 13.523 15.530 -17.558 1.00 78.56 190 GLU A CA 1
ATOM 1534 C C . GLU A 1 190 ? 14.914 15.021 -17.194 1.00 78.56 190 GLU A C 1
ATOM 1536 O O . GLU A 1 190 ? 15.610 14.462 -18.042 1.00 78.56 190 GLU A O 1
ATOM 1541 N N . THR A 1 191 ? 15.258 15.057 -15.904 1.00 79.31 191 THR A N 1
ATOM 1542 C CA . THR A 1 191 ? 16.454 14.388 -15.375 1.00 79.31 191 THR A CA 1
ATOM 1543 C C . THR A 1 191 ? 16.420 12.879 -15.637 1.00 79.31 191 THR A C 1
ATOM 1545 O O . THR A 1 191 ? 17.421 12.279 -16.028 1.00 79.31 191 THR A O 1
ATOM 1548 N N . LEU A 1 192 ? 15.268 12.231 -15.466 1.00 76.62 192 LEU A N 1
ATOM 1549 C CA . LEU A 1 192 ? 15.102 10.789 -15.662 1.00 76.62 192 LEU A CA 1
ATOM 1550 C C . LEU A 1 192 ? 15.266 10.362 -17.133 1.00 76.62 192 LEU A C 1
ATOM 1552 O O . LEU A 1 192 ? 15.841 9.317 -17.409 1.00 76.62 192 LEU A O 1
ATOM 1556 N N . ALA A 1 193 ? 14.787 11.162 -18.079 1.00 79.19 193 ALA A N 1
ATOM 1557 C CA . ALA A 1 193 ? 14.839 10.890 -19.511 1.00 79.19 193 ALA A CA 1
ATOM 1558 C C . ALA A 1 193 ? 16.187 11.263 -20.138 1.00 79.19 193 ALA A C 1
ATOM 1560 O O . ALA A 1 193 ? 16.667 10.562 -21.026 1.00 79.19 193 ALA A O 1
ATOM 1561 N N . SER A 1 194 ? 16.803 12.348 -19.662 1.00 79.31 194 SER A N 1
ATOM 1562 C CA . SER A 1 194 ? 18.125 12.804 -20.114 1.00 79.31 194 SER A CA 1
ATOM 1563 C C . SER A 1 194 ? 19.281 12.010 -19.503 1.00 79.31 194 SER A C 1
ATOM 1565 O O . SER A 1 194 ? 20.397 12.021 -20.022 1.00 79.31 194 SER A O 1
ATOM 1567 N N . SER A 1 195 ? 19.032 11.295 -18.408 1.00 73.50 195 SER A N 1
ATOM 1568 C CA . SER A 1 195 ? 20.039 10.466 -17.759 1.00 73.50 195 SER A CA 1
ATOM 1569 C C . SER A 1 195 ? 20.234 9.129 -18.472 1.00 73.50 195 SER A C 1
ATOM 1571 O O . SER A 1 195 ? 19.306 8.490 -18.968 1.00 73.50 195 SER A O 1
ATOM 1573 N N . GLY A 1 196 ? 21.469 8.625 -18.433 1.00 81.25 196 GLY A N 1
ATOM 1574 C CA . GLY A 1 196 ? 21.819 7.283 -18.907 1.00 81.25 196 GLY A CA 1
ATOM 1575 C C . GLY A 1 196 ? 21.179 6.133 -18.111 1.00 81.25 196 GLY A C 1
ATOM 1576 O O . GLY A 1 196 ? 21.607 4.989 -18.258 1.00 81.25 196 GLY A O 1
ATOM 1577 N N . TYR A 1 197 ? 20.172 6.387 -17.263 1.00 84.06 197 TYR A N 1
ATOM 1578 C CA . TYR A 1 197 ? 19.489 5.350 -16.483 1.00 84.06 197 TYR A CA 1
ATOM 1579 C C . TYR A 1 197 ? 18.698 4.372 -17.359 1.00 84.06 197 TYR A C 1
ATOM 1581 O O . TYR A 1 197 ? 18.527 3.218 -16.975 1.00 84.06 197 TYR A O 1
ATOM 1589 N N . TRP A 1 198 ? 18.294 4.792 -18.559 1.00 85.94 198 TRP A N 1
ATOM 1590 C CA . TRP A 1 198 ? 17.622 3.935 -19.542 1.00 85.94 198 TRP A CA 1
ATOM 1591 C C . TRP A 1 198 ? 18.582 3.177 -20.469 1.00 85.94 198 TRP A C 1
ATOM 1593 O O . TRP A 1 198 ? 18.143 2.385 -21.305 1.00 85.94 198 TRP A O 1
ATOM 1603 N N . ILE A 1 199 ? 19.894 3.395 -20.330 1.00 85.81 199 ILE A N 1
ATOM 1604 C CA . ILE A 1 199 ? 20.918 2.802 -21.191 1.00 85.81 199 ILE A CA 1
ATOM 1605 C C . ILE A 1 199 ? 21.636 1.689 -20.431 1.00 85.81 199 ILE A C 1
ATOM 1607 O O . ILE A 1 199 ? 22.289 1.931 -19.418 1.00 85.81 199 ILE A O 1
ATOM 1611 N N . GLY A 1 200 ? 21.545 0.472 -20.973 1.00 79.56 200 GLY A N 1
ATOM 1612 C CA . GLY A 1 200 ? 22.278 -0.705 -20.503 1.00 79.56 200 GLY A CA 1
ATOM 1613 C C . GLY A 1 200 ? 21.808 -1.240 -19.136 1.00 79.56 200 GLY A C 1
ATOM 1614 O O . GLY A 1 200 ? 21.583 -0.467 -18.201 1.00 79.56 200 GLY A O 1
ATOM 1615 N N . PRO A 1 201 ? 21.642 -2.564 -18.983 1.00 81.56 201 PRO A N 1
ATOM 1616 C CA . PRO A 1 201 ? 21.439 -3.146 -17.663 1.00 81.56 201 PRO A CA 1
ATOM 1617 C C . PRO A 1 201 ? 22.750 -3.092 -16.864 1.00 81.56 201 PRO A C 1
ATOM 1619 O 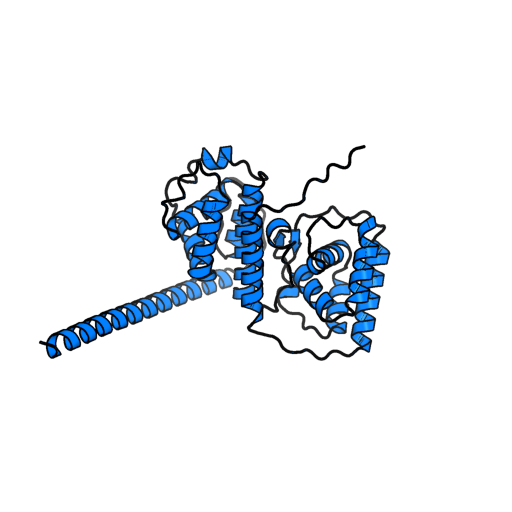O . PRO A 1 201 ? 23.791 -3.483 -17.384 1.00 81.56 201 PRO A O 1
ATOM 1622 N N . ASP A 1 202 ? 22.689 -2.668 -15.598 1.00 88.88 202 ASP A N 1
ATOM 1623 C CA . ASP A 1 202 ? 23.794 -2.903 -14.660 1.00 88.88 202 ASP A CA 1
ATOM 1624 C C . ASP A 1 202 ? 23.465 -4.131 -13.809 1.00 88.88 202 ASP A C 1
ATOM 1626 O O . ASP A 1 202 ? 22.324 -4.301 -13.363 1.00 88.88 202 ASP A O 1
ATOM 1630 N N . GLU A 1 203 ? 24.471 -4.965 -13.554 1.00 90.62 203 GLU A N 1
ATOM 1631 C CA . GLU A 1 203 ? 24.334 -6.248 -12.852 1.00 90.62 203 GLU A CA 1
ATOM 1632 C C . GLU A 1 203 ? 23.594 -6.108 -11.510 1.00 90.62 203 GLU A C 1
ATOM 1634 O O . GLU A 1 203 ? 22.657 -6.851 -11.225 1.00 90.62 203 GLU A O 1
ATOM 1639 N N . GLN A 1 204 ? 23.919 -5.069 -10.733 1.00 90.50 204 GLN A N 1
ATOM 1640 C CA . GLN A 1 204 ? 23.295 -4.805 -9.431 1.00 90.50 204 GLN A CA 1
ATOM 1641 C C . GLN A 1 204 ? 21.781 -4.534 -9.487 1.00 90.50 204 GLN A C 1
ATOM 1643 O O . GLN A 1 204 ? 21.082 -4.778 -8.499 1.00 90.50 204 GLN A O 1
ATOM 1648 N N . TYR A 1 205 ? 21.281 -3.976 -10.595 1.00 93.56 205 TYR A N 1
ATOM 1649 C CA . TYR A 1 205 ? 19.857 -3.693 -10.788 1.00 93.56 205 TYR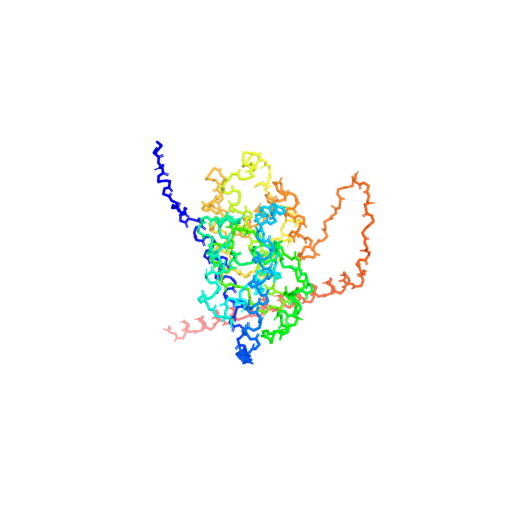 A CA 1
ATOM 1650 C C . TYR A 1 205 ? 19.156 -4.906 -11.388 1.00 93.56 205 TYR A C 1
ATOM 1652 O O . TYR A 1 205 ? 18.019 -5.185 -11.016 1.00 93.56 205 TYR A O 1
ATOM 1660 N N . ALA A 1 206 ? 19.851 -5.648 -12.257 1.00 94.56 206 ALA A N 1
ATOM 1661 C CA . ALA A 1 206 ? 19.366 -6.907 -12.809 1.00 94.56 206 ALA A CA 1
ATOM 1662 C C . ALA A 1 206 ? 19.132 -7.947 -11.702 1.00 94.56 206 ALA A C 1
ATOM 1664 O O . ALA A 1 206 ? 18.124 -8.645 -11.728 1.00 94.56 206 ALA A O 1
ATOM 1665 N N . GLU A 1 207 ? 20.003 -7.999 -10.690 1.00 95.00 207 GLU A N 1
ATOM 1666 C CA . GLU A 1 207 ? 19.859 -8.892 -9.535 1.00 95.00 207 GLU A CA 1
ATOM 1667 C C . GLU A 1 207 ? 18.572 -8.600 -8.737 1.00 95.00 207 GLU A C 1
ATOM 1669 O O . GLU A 1 207 ? 17.752 -9.493 -8.508 1.00 95.00 207 GLU A O 1
ATOM 1674 N N . LEU A 1 208 ? 18.345 -7.331 -8.366 1.00 95.31 208 LEU A N 1
ATOM 1675 C CA . LEU A 1 208 ? 17.137 -6.922 -7.641 1.00 95.31 208 LEU A CA 1
ATOM 1676 C C . LEU A 1 208 ? 15.876 -7.094 -8.500 1.00 95.31 208 LEU A C 1
ATOM 1678 O O . LEU A 1 208 ? 14.854 -7.557 -7.998 1.00 95.31 208 LEU A O 1
ATOM 1682 N N . ALA A 1 209 ? 15.941 -6.758 -9.790 1.00 96.44 209 ALA A N 1
ATOM 1683 C CA . ALA A 1 209 ? 14.838 -6.962 -10.723 1.00 96.44 209 ALA A CA 1
ATOM 1684 C C . ALA A 1 209 ? 14.499 -8.454 -10.880 1.00 96.44 209 ALA A C 1
ATOM 1686 O O . ALA A 1 209 ? 13.328 -8.820 -10.839 1.00 96.44 209 ALA A O 1
ATOM 1687 N N . GLY A 1 210 ? 15.502 -9.330 -10.978 1.00 96.38 210 GLY A N 1
ATOM 1688 C CA . GLY A 1 210 ? 15.307 -10.780 -11.019 1.00 96.38 210 GLY A CA 1
ATOM 1689 C C . GLY A 1 210 ? 14.644 -11.314 -9.749 1.00 96.38 210 GLY A C 1
ATOM 1690 O O . GLY A 1 210 ? 13.706 -12.111 -9.824 1.00 96.38 210 GLY A O 1
ATOM 1691 N N . TYR A 1 211 ? 15.062 -10.819 -8.581 1.00 96.62 211 TYR A N 1
ATOM 1692 C CA . TYR A 1 211 ? 14.421 -11.151 -7.309 1.00 96.62 211 TYR A CA 1
ATOM 1693 C C . TYR A 1 211 ? 12.955 -10.706 -7.258 1.00 96.62 211 TYR A C 1
ATOM 1695 O O . TYR A 1 211 ? 12.086 -11.512 -6.927 1.00 96.62 211 TYR A O 1
ATOM 1703 N N . LEU A 1 212 ? 12.663 -9.454 -7.620 1.00 96.94 212 LEU A N 1
ATOM 1704 C CA . LEU A 1 212 ? 11.296 -8.928 -7.631 1.00 96.94 212 LEU A CA 1
ATOM 1705 C C . LEU A 1 212 ? 10.412 -9.676 -8.639 1.00 96.94 212 LEU A C 1
ATOM 1707 O O . LEU A 1 212 ? 9.268 -9.986 -8.328 1.00 96.94 212 LEU A O 1
ATOM 1711 N N . TYR A 1 213 ? 10.949 -10.040 -9.807 1.00 96.81 213 TYR A N 1
ATOM 1712 C CA . TYR A 1 213 ? 10.238 -10.844 -10.803 1.00 96.81 213 TYR A CA 1
ATOM 1713 C C . TYR A 1 213 ? 9.856 -12.220 -10.245 1.00 96.81 213 TYR A C 1
ATOM 1715 O O . TYR A 1 213 ? 8.713 -12.657 -10.383 1.00 96.81 213 TYR A O 1
ATOM 1723 N N . LYS A 1 214 ? 10.792 -12.888 -9.555 1.00 96.50 214 LYS A N 1
ATOM 1724 C CA . LYS A 1 214 ? 10.528 -14.168 -8.883 1.00 96.50 214 LYS A CA 1
ATOM 1725 C C . LYS A 1 214 ? 9.498 -14.019 -7.761 1.00 96.50 214 LYS A C 1
ATOM 1727 O O . LYS A 1 214 ? 8.619 -14.866 -7.644 1.00 96.50 214 LYS A O 1
ATOM 1732 N N . LEU A 1 215 ? 9.600 -12.957 -6.959 1.00 96.44 215 LEU A N 1
ATOM 1733 C CA . LEU A 1 215 ? 8.689 -12.687 -5.846 1.00 96.44 215 LEU A CA 1
ATOM 1734 C C . LEU A 1 215 ? 7.261 -12.413 -6.335 1.00 96.44 215 LEU A C 1
ATOM 1736 O O . LEU A 1 215 ? 6.311 -12.962 -5.791 1.00 96.44 215 LEU A O 1
ATOM 1740 N N . TRP A 1 216 ? 7.091 -11.571 -7.354 1.00 97.00 216 TRP A N 1
ATOM 1741 C CA . TRP A 1 216 ? 5.766 -11.172 -7.843 1.00 97.00 216 TRP A CA 1
ATOM 1742 C C . TRP A 1 216 ? 5.123 -12.235 -8.736 1.00 97.00 216 TRP A C 1
ATOM 1744 O O . TRP A 1 216 ? 3.894 -12.364 -8.762 1.00 97.00 216 TRP A O 1
ATOM 1754 N N . GLY A 1 217 ? 5.952 -13.001 -9.443 1.00 96.31 217 GLY A N 1
ATOM 1755 C CA . GLY A 1 217 ? 5.539 -13.962 -10.451 1.00 96.31 217 GLY A CA 1
ATOM 1756 C C . GLY A 1 217 ? 5.295 -13.314 -11.823 1.00 96.31 217 GLY A C 1
ATOM 1757 O O . GLY A 1 217 ? 4.981 -12.122 -11.920 1.00 96.31 217 GLY A O 1
ATOM 1758 N N . PRO A 1 218 ? 5.379 -14.109 -12.905 1.00 95.81 218 PRO A N 1
ATOM 1759 C CA . PRO A 1 218 ? 5.400 -13.611 -14.282 1.00 95.81 218 PRO A CA 1
ATOM 1760 C C . PRO A 1 218 ? 4.152 -12.800 -14.652 1.00 95.81 218 PRO A C 1
ATOM 1762 O O . PRO A 1 218 ? 4.261 -11.751 -15.281 1.00 95.81 218 PRO A O 1
ATOM 1765 N N . ALA A 1 219 ? 2.967 -13.236 -14.212 1.00 96.56 219 ALA A N 1
ATOM 1766 C CA . ALA A 1 219 ? 1.709 -12.564 -14.532 1.00 96.56 219 ALA A CA 1
ATOM 1767 C C . ALA A 1 219 ? 1.640 -11.134 -13.966 1.00 96.56 219 ALA A C 1
ATOM 1769 O O . ALA A 1 219 ? 1.195 -10.214 -14.652 1.00 96.56 219 ALA A O 1
ATOM 1770 N N . ARG A 1 220 ? 2.101 -10.925 -12.725 1.00 96.69 220 ARG A N 1
ATOM 1771 C CA . ARG A 1 220 ? 2.104 -9.598 -12.087 1.00 96.69 220 ARG A CA 1
ATOM 1772 C C . ARG A 1 220 ? 3.202 -8.712 -12.658 1.00 96.69 220 ARG A C 1
ATOM 1774 O O . ARG A 1 220 ? 2.966 -7.529 -12.880 1.00 96.69 220 ARG A O 1
ATOM 1781 N N . SER A 1 221 ? 4.367 -9.284 -12.957 1.00 96.94 221 SER A N 1
ATOM 1782 C CA . SER A 1 221 ? 5.460 -8.560 -13.609 1.00 96.94 221 SER A CA 1
ATOM 1783 C C . SER A 1 221 ? 5.088 -8.069 -15.010 1.00 96.94 221 SER A C 1
ATOM 1785 O O . SER A 1 221 ? 5.368 -6.916 -15.320 1.00 96.94 221 SER A O 1
ATOM 1787 N N . ALA A 1 222 ? 4.400 -8.879 -15.822 1.00 96.25 222 ALA A N 1
ATOM 1788 C CA . ALA A 1 222 ? 3.923 -8.467 -17.147 1.00 96.25 222 ALA A CA 1
ATOM 1789 C C . ALA A 1 222 ? 2.889 -7.331 -17.059 1.00 96.25 222 ALA A C 1
ATOM 1791 O O . ALA A 1 222 ? 2.968 -6.332 -17.775 1.00 96.25 222 ALA A O 1
ATOM 1792 N N . LYS A 1 223 ? 1.945 -7.435 -16.117 1.00 96.88 223 LYS A N 1
ATOM 1793 C CA . LYS A 1 223 ? 0.979 -6.366 -15.831 1.00 96.88 223 LYS A CA 1
ATOM 1794 C C . LYS A 1 223 ? 1.669 -5.065 -15.396 1.00 96.88 223 LYS A C 1
ATOM 1796 O O . LYS A 1 223 ? 1.353 -4.001 -15.920 1.00 96.88 223 LYS A O 1
ATOM 1801 N N . PHE A 1 224 ? 2.649 -5.147 -14.496 1.00 97.38 224 PHE A N 1
ATOM 1802 C CA . PHE A 1 224 ? 3.440 -3.989 -14.076 1.00 97.38 224 PHE A CA 1
ATOM 1803 C C . PHE A 1 224 ? 4.255 -3.389 -15.233 1.00 97.38 224 PHE A C 1
ATOM 1805 O O . PHE A 1 224 ? 4.303 -2.172 -15.384 1.00 97.38 224 PHE A O 1
ATOM 1812 N N . ALA A 1 225 ? 4.843 -4.221 -16.097 1.00 96.94 225 ALA A N 1
ATOM 1813 C CA . ALA A 1 225 ? 5.540 -3.773 -17.300 1.00 96.94 225 ALA A CA 1
ATOM 1814 C C . ALA A 1 225 ? 4.612 -2.976 -18.237 1.00 96.94 225 ALA A C 1
ATOM 1816 O O . ALA A 1 225 ? 5.002 -1.920 -18.739 1.00 96.94 225 ALA A O 1
ATOM 1817 N N . ASN A 1 226 ? 3.366 -3.421 -18.415 1.00 96.88 226 ASN A N 1
ATOM 1818 C CA . ASN A 1 226 ? 2.363 -2.676 -19.177 1.00 96.88 226 ASN A CA 1
ATOM 1819 C C . ASN A 1 226 ? 2.009 -1.338 -18.518 1.00 96.88 226 ASN A C 1
ATOM 1821 O O . ASN A 1 226 ? 1.989 -0.324 -19.211 1.00 96.88 226 ASN A O 1
ATOM 1825 N N . LEU A 1 227 ? 1.844 -1.294 -17.189 1.00 96.94 227 LEU A N 1
ATOM 1826 C CA . LEU A 1 227 ? 1.665 -0.025 -16.473 1.00 96.94 227 LEU A CA 1
ATOM 1827 C C 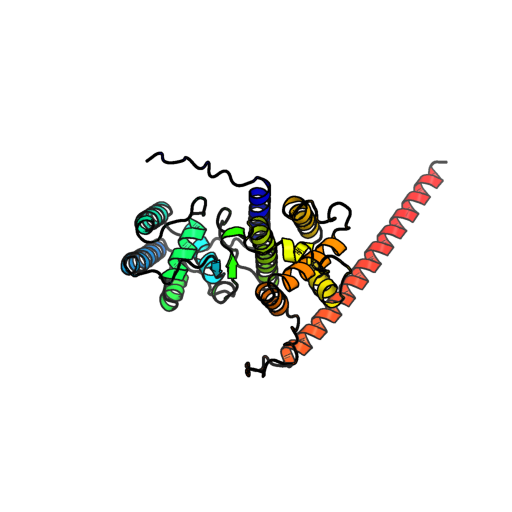. LEU A 1 227 ? 2.835 0.931 -16.704 1.00 96.94 227 LEU A C 1
ATOM 1829 O O . LEU A 1 227 ? 2.610 2.115 -16.938 1.00 96.94 227 LEU A O 1
ATOM 1833 N N . CYS A 1 228 ? 4.078 0.442 -16.672 1.00 96.19 228 CYS A N 1
ATOM 1834 C CA . CYS A 1 228 ? 5.246 1.269 -16.965 1.00 96.19 228 CYS A CA 1
ATOM 1835 C C . CYS A 1 228 ? 5.173 1.869 -18.373 1.00 96.19 228 CYS A C 1
ATOM 1837 O O . CYS A 1 228 ? 5.438 3.056 -18.527 1.00 96.19 228 CYS A O 1
ATOM 1839 N N . ARG A 1 229 ? 4.777 1.092 -19.388 1.00 95.31 229 ARG A N 1
ATOM 1840 C CA . ARG A 1 229 ? 4.627 1.597 -20.766 1.00 95.31 229 ARG A CA 1
ATOM 1841 C C . ARG A 1 229 ? 3.527 2.654 -20.896 1.00 95.31 229 ARG A C 1
ATOM 1843 O O . ARG A 1 229 ? 3.669 3.557 -21.711 1.00 95.31 229 ARG A O 1
ATOM 1850 N N . THR A 1 230 ? 2.462 2.547 -20.105 1.00 96.06 230 THR A N 1
ATOM 1851 C CA . THR A 1 230 ? 1.326 3.480 -20.139 1.00 96.06 230 THR A CA 1
ATOM 1852 C C . THR A 1 230 ? 1.583 4.759 -19.338 1.00 96.06 230 THR A C 1
ATOM 1854 O O . THR A 1 230 ? 1.198 5.844 -19.768 1.00 96.06 230 THR A O 1
ATOM 1857 N N . LEU A 1 231 ? 2.191 4.640 -18.154 1.00 94.81 231 LEU A N 1
ATOM 1858 C CA . LEU A 1 231 ? 2.320 5.740 -17.193 1.00 94.81 231 LEU A CA 1
ATOM 1859 C C . LEU A 1 231 ? 3.618 6.536 -17.344 1.00 94.81 231 LEU A C 1
ATOM 1861 O O . LEU A 1 231 ? 3.647 7.710 -16.965 1.00 94.81 231 LEU A O 1
ATOM 1865 N N . LEU A 1 232 ? 4.684 5.924 -17.867 1.00 91.81 232 LEU A N 1
ATOM 1866 C CA . LEU A 1 232 ? 5.929 6.638 -18.136 1.00 91.81 232 LEU A CA 1
ATOM 1867 C C . LEU A 1 232 ? 5.800 7.472 -19.425 1.00 91.81 232 LEU A C 1
ATOM 1869 O O . LEU A 1 232 ? 5.043 7.108 -20.326 1.00 91.81 232 LEU A O 1
ATOM 1873 N N . PRO A 1 233 ? 6.534 8.592 -19.544 1.00 87.12 233 PRO A N 1
ATOM 1874 C CA . PRO A 1 233 ? 6.466 9.452 -20.715 1.00 87.12 233 PRO A CA 1
ATOM 1875 C C . PRO A 1 233 ? 6.766 8.727 -22.029 1.00 87.12 233 PRO A C 1
ATOM 1877 O O . PRO A 1 233 ? 7.725 7.964 -22.137 1.00 87.12 233 PRO A O 1
ATOM 1880 N N . GLN A 1 234 ? 5.990 9.057 -23.063 1.00 87.19 234 GLN A N 1
ATOM 1881 C CA . GLN A 1 234 ? 6.066 8.420 -24.383 1.00 87.19 234 GLN A CA 1
ATOM 1882 C C . GLN A 1 234 ? 7.408 8.621 -25.105 1.00 87.19 234 GLN A C 1
ATOM 1884 O O . GLN A 1 234 ? 7.740 7.849 -25.999 1.00 87.19 234 GLN A O 1
ATOM 1889 N N . HIS A 1 235 ? 8.191 9.641 -24.736 1.00 85.06 235 HIS A N 1
ATOM 1890 C CA . HIS A 1 235 ? 9.513 9.876 -25.328 1.00 85.06 235 HIS A CA 1
ATOM 1891 C C . HIS A 1 235 ? 10.568 8.859 -24.863 1.00 85.06 235 HIS A C 1
ATOM 1893 O O . HIS A 1 235 ? 11.647 8.786 -25.448 1.00 85.06 235 HIS A O 1
ATOM 1899 N N . ILE A 1 236 ? 10.279 8.068 -23.825 1.00 85.00 236 ILE A N 1
ATOM 1900 C CA . ILE A 1 236 ? 11.155 6.986 -23.386 1.00 85.00 236 ILE A CA 1
ATOM 1901 C C . ILE A 1 236 ? 10.855 5.763 -24.270 1.00 85.00 236 ILE A C 1
ATOM 1903 O O . ILE A 1 236 ? 9.703 5.327 -24.330 1.00 85.00 236 ILE A O 1
ATOM 1907 N N . PRO A 1 237 ? 11.851 5.168 -24.955 1.00 87.31 237 PRO A N 1
ATOM 1908 C CA . PRO A 1 237 ? 11.636 4.100 -25.935 1.00 87.31 237 PRO A CA 1
ATOM 1909 C C . PRO A 1 237 ? 11.349 2.738 -25.269 1.00 87.31 237 PRO A C 1
ATOM 1911 O O . PRO A 1 237 ? 12.093 1.773 -25.434 1.00 87.31 237 PRO A O 1
ATOM 1914 N N . LEU A 1 238 ? 10.266 2.650 -24.493 1.00 90.81 238 LEU A N 1
ATOM 1915 C CA . LEU A 1 238 ? 9.896 1.471 -23.700 1.00 90.81 238 LEU A CA 1
ATOM 1916 C C . LEU A 1 238 ? 9.025 0.470 -24.462 1.00 90.81 238 LEU A C 1
ATOM 1918 O O . LEU A 1 238 ? 8.970 -0.700 -24.082 1.00 90.81 238 LEU A O 1
ATOM 1922 N N . ALA A 1 239 ? 8.345 0.917 -25.524 1.00 91.44 239 ALA A N 1
ATOM 1923 C CA . ALA A 1 239 ? 7.314 0.135 -26.209 1.00 91.44 239 ALA A CA 1
ATOM 1924 C C . ALA A 1 239 ? 7.837 -1.224 -26.707 1.00 91.44 239 ALA A C 1
ATOM 1926 O O . ALA A 1 239 ? 7.153 -2.235 -26.584 1.00 91.44 239 ALA A O 1
ATOM 1927 N N . ASN A 1 240 ? 9.086 -1.254 -27.180 1.00 91.94 240 ASN A N 1
ATOM 1928 C CA . ASN A 1 240 ? 9.704 -2.431 -27.793 1.00 91.94 240 ASN A CA 1
ATOM 1929 C C . ASN A 1 240 ? 10.649 -3.193 -26.849 1.00 91.94 240 ASN A C 1
ATOM 1931 O O . ASN A 1 240 ? 11.313 -4.140 -27.272 1.00 91.94 240 ASN A O 1
ATOM 1935 N N . LEU A 1 241 ? 10.773 -2.775 -25.585 1.00 93.88 241 LEU A N 1
ATOM 1936 C CA . LEU A 1 241 ? 11.664 -3.450 -24.646 1.00 93.88 241 LEU A CA 1
ATOM 1937 C C . LEU A 1 241 ? 11.008 -4.725 -24.104 1.00 93.88 241 LEU A C 1
ATOM 1939 O O . LEU A 1 241 ? 9.869 -4.655 -23.640 1.00 93.88 241 LEU A O 1
ATOM 1943 N N . PRO A 1 242 ? 11.723 -5.866 -24.071 1.00 94.50 242 PRO A N 1
ATOM 1944 C CA . PRO A 1 242 ? 11.257 -7.058 -23.369 1.00 94.50 242 PRO A CA 1
ATOM 1945 C C . PRO A 1 242 ? 11.028 -6.779 -21.878 1.00 94.50 242 PRO A C 1
ATOM 1947 O O . PRO A 1 242 ? 11.825 -6.063 -21.263 1.00 94.50 242 PRO A O 1
ATOM 1950 N N . ASP A 1 243 ? 10.004 -7.392 -21.279 1.00 94.62 243 ASP A N 1
ATOM 1951 C CA . ASP A 1 243 ? 9.614 -7.151 -19.879 1.00 94.62 243 ASP A CA 1
ATOM 1952 C C . ASP A 1 243 ? 10.775 -7.279 -18.871 1.00 94.62 243 ASP A C 1
ATOM 1954 O O . ASP A 1 243 ? 10.945 -6.360 -18.067 1.00 94.62 243 ASP A O 1
ATOM 1958 N N . PRO A 1 244 ? 11.648 -8.312 -18.914 1.00 92.56 244 PRO A N 1
ATOM 1959 C CA . PRO A 1 244 ? 12.757 -8.419 -17.958 1.00 92.56 244 PRO A CA 1
ATOM 1960 C C . PRO A 1 244 ? 13.752 -7.255 -18.055 1.00 92.56 244 PRO A C 1
ATOM 1962 O O . PRO A 1 244 ? 14.283 -6.769 -17.049 1.00 92.56 244 PRO A O 1
ATOM 1965 N N . ARG A 1 245 ? 13.993 -6.777 -19.282 1.00 92.94 245 ARG A N 1
ATOM 1966 C CA . ARG A 1 245 ? 14.884 -5.643 -19.538 1.00 92.94 245 ARG A CA 1
ATOM 1967 C C . ARG A 1 245 ? 14.244 -4.339 -19.080 1.00 92.94 245 ARG A C 1
ATOM 1969 O O . ARG A 1 245 ? 14.911 -3.562 -18.402 1.00 92.94 245 ARG A O 1
ATOM 1976 N N . LEU A 1 246 ? 12.969 -4.122 -19.404 1.00 94.25 246 LEU A N 1
ATOM 1977 C CA . LEU A 1 246 ? 12.202 -2.972 -18.923 1.00 94.25 246 LEU A CA 1
ATOM 1978 C C . LEU A 1 246 ? 12.243 -2.900 -17.396 1.00 94.25 246 LEU A C 1
ATOM 1980 O O . LEU A 1 246 ? 12.547 -1.855 -16.831 1.00 94.25 246 LEU A O 1
ATOM 1984 N N . PHE A 1 247 ? 12.018 -4.029 -16.733 1.00 93.00 247 PHE A N 1
ATOM 1985 C CA . PHE A 1 247 ? 11.978 -4.100 -15.282 1.00 93.00 247 PHE A CA 1
ATOM 1986 C C . PHE A 1 247 ? 13.319 -3.732 -14.632 1.00 93.00 247 PHE A C 1
ATOM 1988 O O . PHE A 1 247 ? 13.362 -2.952 -13.682 1.00 93.00 247 PHE A O 1
ATOM 1995 N N . THR A 1 248 ? 14.428 -4.202 -15.209 1.00 94.94 248 THR A N 1
ATOM 1996 C CA . THR A 1 248 ? 15.784 -3.823 -14.780 1.00 94.94 248 THR A CA 1
ATOM 1997 C C . THR A 1 248 ? 16.025 -2.317 -14.913 1.00 94.94 248 THR A C 1
ATOM 1999 O O . THR A 1 248 ? 16.560 -1.690 -13.996 1.00 94.94 248 THR A O 1
ATOM 2002 N N . LEU A 1 249 ? 15.601 -1.716 -16.029 1.00 94.12 249 LEU A N 1
ATOM 2003 C CA . LEU A 1 249 ? 15.741 -0.275 -16.252 1.00 94.12 249 LEU A CA 1
ATOM 2004 C C . LEU A 1 249 ? 14.846 0.549 -15.321 1.00 94.12 249 LEU A C 1
ATOM 2006 O O . LEU A 1 249 ? 15.279 1.590 -14.842 1.00 94.12 249 LEU A O 1
ATOM 2010 N N . VAL A 1 250 ? 13.642 0.071 -14.996 1.00 93.38 250 VAL A N 1
ATOM 2011 C CA . VAL A 1 250 ? 12.763 0.722 -14.011 1.00 93.38 250 VAL A CA 1
ATOM 2012 C C . VAL A 1 250 ? 13.416 0.735 -12.629 1.00 93.38 250 VAL A C 1
ATOM 2014 O O . VAL A 1 250 ? 13.464 1.781 -11.987 1.00 93.38 250 VAL A O 1
ATOM 2017 N N . VAL A 1 251 ? 13.999 -0.382 -12.184 1.00 94.69 251 VAL A N 1
ATOM 2018 C CA . VAL A 1 251 ? 14.733 -0.436 -10.907 1.00 94.69 251 VAL A CA 1
ATOM 2019 C C . VAL A 1 251 ? 15.945 0.511 -10.914 1.00 94.69 251 VAL A C 1
ATOM 2021 O O . VAL A 1 251 ? 16.195 1.199 -9.920 1.00 94.69 251 VAL A O 1
ATOM 2024 N N . LYS A 1 252 ? 16.673 0.597 -12.035 1.00 93.94 252 LYS A N 1
ATOM 2025 C CA . LYS A 1 252 ? 17.776 1.556 -12.230 1.00 93.94 252 LYS A CA 1
ATOM 2026 C C . LYS A 1 252 ? 17.285 3.008 -12.176 1.00 93.94 252 LYS A C 1
ATOM 2028 O O . LYS A 1 252 ? 17.877 3.828 -11.476 1.00 93.94 252 LYS A O 1
ATOM 2033 N N . ALA A 1 253 ? 16.167 3.318 -12.827 1.00 92.31 253 ALA A N 1
ATOM 2034 C CA . ALA A 1 253 ? 15.538 4.636 -12.795 1.00 92.31 253 ALA A CA 1
ATOM 2035 C C . ALA A 1 253 ? 15.074 5.029 -11.381 1.00 92.31 253 ALA A C 1
ATOM 2037 O O . ALA A 1 253 ? 15.316 6.155 -10.946 1.00 92.31 253 ALA A O 1
ATOM 2038 N N . MET A 1 254 ? 14.490 4.094 -10.619 1.00 92.06 254 MET A N 1
ATOM 2039 C CA . MET A 1 254 ? 14.151 4.310 -9.205 1.00 92.06 254 MET A CA 1
ATOM 2040 C C . MET A 1 254 ? 15.375 4.749 -8.394 1.00 92.06 254 MET A C 1
ATOM 2042 O O . MET A 1 254 ? 15.275 5.676 -7.590 1.00 92.06 254 MET A O 1
ATOM 2046 N N . ALA A 1 255 ? 16.532 4.116 -8.618 1.00 91.25 255 ALA A N 1
ATOM 2047 C CA . ALA A 1 255 ? 17.784 4.463 -7.948 1.00 91.25 255 ALA A CA 1
ATOM 2048 C C . ALA A 1 255 ? 18.295 5.858 -8.319 1.00 91.25 255 ALA A C 1
ATOM 2050 O O . ALA A 1 255 ? 18.775 6.579 -7.443 1.00 91.25 255 ALA A O 1
ATOM 2051 N N . GLY A 1 256 ? 18.162 6.233 -9.593 1.00 87.75 256 GLY A N 1
ATOM 2052 C CA . GLY A 1 256 ? 18.590 7.530 -10.106 1.00 87.75 256 GLY A CA 1
ATOM 2053 C C . GLY A 1 256 ? 17.774 8.707 -9.576 1.00 87.75 256 GLY A C 1
ATOM 2054 O O . GLY A 1 256 ? 18.320 9.780 -9.339 1.00 87.75 256 GLY A O 1
ATOM 2055 N N . VAL A 1 257 ? 16.476 8.499 -9.359 1.00 87.00 257 VAL A N 1
ATOM 2056 C CA . VAL A 1 257 ? 15.519 9.584 -9.080 1.00 87.00 257 VAL A CA 1
ATOM 2057 C C . VAL A 1 257 ? 15.120 9.660 -7.618 1.00 87.00 257 VAL A C 1
ATOM 2059 O O . VAL A 1 257 ? 14.912 10.738 -7.068 1.00 87.00 257 VAL A O 1
ATOM 2062 N N . SER A 1 258 ? 15.041 8.509 -6.957 1.00 88.69 258 SER A N 1
ATOM 2063 C CA . SER A 1 258 ? 14.766 8.430 -5.532 1.00 88.69 258 SER A CA 1
ATOM 2064 C C . SER A 1 258 ? 15.684 7.404 -4.890 1.00 88.69 258 SER A C 1
ATOM 2066 O O . SER A 1 258 ? 15.297 6.283 -4.548 1.00 88.69 258 SER A O 1
ATOM 2068 N N . LEU A 1 259 ? 16.929 7.828 -4.657 1.00 89.06 259 LEU A N 1
ATOM 2069 C CA . LEU A 1 259 ? 17.932 7.009 -3.981 1.00 89.06 259 LEU A CA 1
ATOM 2070 C C . LEU A 1 259 ? 17.428 6.491 -2.626 1.00 89.06 259 LEU A C 1
ATOM 2072 O O . LEU A 1 259 ? 17.770 5.382 -2.223 1.00 89.06 259 LEU A O 1
ATOM 2076 N N . HIS A 1 260 ? 16.593 7.267 -1.926 1.00 89.06 260 HIS A N 1
ATOM 2077 C CA . HIS A 1 260 ? 15.940 6.813 -0.702 1.00 89.06 260 HIS A CA 1
ATOM 2078 C C . HIS A 1 260 ? 14.954 5.664 -0.962 1.00 89.06 260 HIS A C 1
ATOM 2080 O O . HIS A 1 260 ? 15.070 4.627 -0.311 1.00 89.06 260 HIS A O 1
ATOM 2086 N N . ALA A 1 261 ? 14.029 5.803 -1.922 1.00 88.19 261 ALA A N 1
ATOM 2087 C CA . ALA A 1 261 ? 13.066 4.750 -2.248 1.00 88.19 261 ALA A CA 1
ATOM 2088 C C . ALA A 1 261 ? 13.766 3.463 -2.705 1.00 88.19 261 ALA A C 1
ATOM 2090 O O . ALA A 1 261 ? 13.392 2.378 -2.259 1.00 88.19 261 ALA A O 1
ATOM 2091 N N . TYR A 1 262 ? 14.810 3.583 -3.527 1.00 92.06 262 TYR A N 1
ATOM 2092 C CA . TYR A 1 262 ? 15.627 2.451 -3.957 1.00 92.06 262 TYR A CA 1
ATOM 2093 C C . TYR A 1 262 ? 16.385 1.796 -2.798 1.00 92.06 262 TYR A C 1
ATOM 2095 O O . TYR A 1 262 ? 16.343 0.578 -2.653 1.00 92.06 262 TYR A O 1
ATOM 2103 N N . ARG A 1 263 ? 17.046 2.575 -1.930 1.00 92.00 263 ARG A N 1
ATOM 2104 C CA . ARG A 1 263 ? 17.759 2.034 -0.757 1.00 92.00 263 ARG A CA 1
ATOM 2105 C C . ARG A 1 263 ? 16.822 1.302 0.189 1.00 92.00 263 ARG A C 1
ATOM 2107 O O . ARG A 1 263 ? 17.180 0.236 0.684 1.00 92.00 263 ARG A O 1
ATOM 2114 N N . THR A 1 264 ? 15.639 1.860 0.425 1.00 90.62 264 THR A N 1
ATOM 2115 C CA . THR A 1 264 ? 14.610 1.223 1.244 1.00 90.62 264 THR A CA 1
ATOM 2116 C C . THR A 1 264 ? 14.164 -0.089 0.602 1.00 90.62 264 THR A C 1
ATOM 2118 O O . THR A 1 264 ? 14.217 -1.116 1.272 1.00 90.62 264 THR A O 1
ATOM 2121 N N . LEU A 1 265 ? 13.838 -0.095 -0.698 1.00 93.38 265 LEU A N 1
ATOM 2122 C CA . LEU A 1 265 ? 13.496 -1.309 -1.454 1.00 93.38 265 LEU A CA 1
ATOM 2123 C C . LEU A 1 265 ? 14.590 -2.375 -1.353 1.00 93.38 265 LEU A C 1
ATOM 2125 O O . LEU A 1 265 ? 14.336 -3.485 -0.896 1.00 93.38 265 LEU A O 1
ATOM 2129 N N . ARG A 1 266 ? 15.828 -2.012 -1.689 1.00 94.25 266 ARG A N 1
ATOM 2130 C CA . ARG A 1 266 ? 16.990 -2.905 -1.668 1.00 94.25 266 ARG A CA 1
ATOM 2131 C C . ARG A 1 266 ? 17.216 -3.500 -0.272 1.00 94.25 266 ARG A C 1
ATOM 2133 O O . ARG A 1 266 ? 17.333 -4.715 -0.135 1.00 94.25 266 ARG A O 1
ATOM 2140 N N . SER A 1 267 ? 17.200 -2.660 0.766 1.00 93.06 267 SER A N 1
ATOM 2141 C CA . SER A 1 267 ? 17.407 -3.086 2.155 1.00 93.06 267 SER A CA 1
ATOM 2142 C C . SER A 1 267 ? 16.298 -4.010 2.658 1.00 93.06 267 SER A C 1
ATOM 2144 O O . SER A 1 267 ? 16.599 -4.972 3.361 1.00 93.06 267 SER A O 1
ATOM 2146 N N . GLN A 1 268 ? 15.035 -3.727 2.330 1.00 92.88 268 GLN A N 1
ATOM 2147 C CA . GLN A 1 268 ? 13.898 -4.567 2.723 1.00 92.88 268 GLN A CA 1
ATOM 2148 C C . GLN A 1 268 ? 13.859 -5.886 1.944 1.00 92.88 268 GLN A C 1
ATOM 2150 O O . GLN A 1 268 ? 13.397 -6.891 2.471 1.00 92.88 268 GLN A O 1
ATOM 2155 N N . CYS A 1 269 ? 14.413 -5.925 0.729 1.00 93.56 269 CYS A N 1
ATOM 2156 C CA . CYS A 1 269 ? 14.638 -7.157 -0.031 1.00 93.56 269 CYS A CA 1
ATOM 2157 C C . CYS A 1 269 ? 15.883 -7.945 0.429 1.00 93.56 269 CYS A C 1
ATOM 2159 O O . CYS A 1 269 ? 16.189 -8.994 -0.127 1.00 93.56 269 CYS A O 1
ATOM 2161 N N . GLY A 1 270 ? 16.613 -7.464 1.444 1.00 94.25 270 GLY A N 1
ATOM 2162 C CA . GLY A 1 270 ? 17.793 -8.140 1.993 1.00 94.25 270 GLY A CA 1
ATOM 2163 C C . GLY A 1 270 ? 19.084 -7.940 1.196 1.00 94.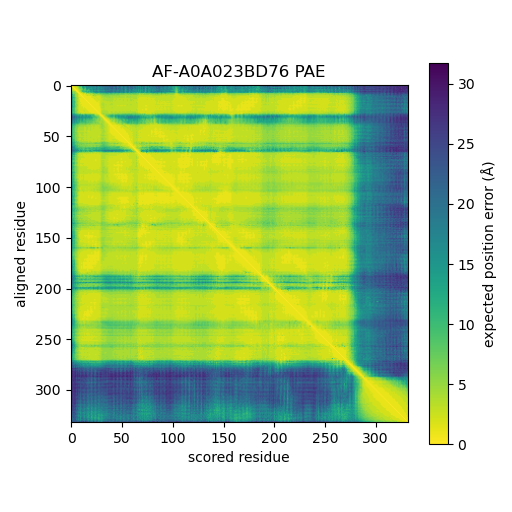25 270 GLY A C 1
ATOM 2164 O O . GLY A 1 270 ? 20.093 -8.570 1.512 1.00 94.25 270 GLY A O 1
ATOM 2165 N N . PHE A 1 271 ? 19.085 -7.051 0.205 1.00 92.12 271 PHE A N 1
ATOM 2166 C CA . PHE A 1 271 ? 20.268 -6.723 -0.580 1.00 92.12 271 PHE A CA 1
ATOM 2167 C C . PHE A 1 271 ? 21.108 -5.671 0.144 1.00 92.12 271 PHE A C 1
ATOM 2169 O O . PHE A 1 271 ? 20.606 -4.644 0.612 1.00 92.12 271 PHE A O 1
ATOM 2176 N N . TYR A 1 272 ? 22.419 -5.898 0.200 1.00 88.62 272 TYR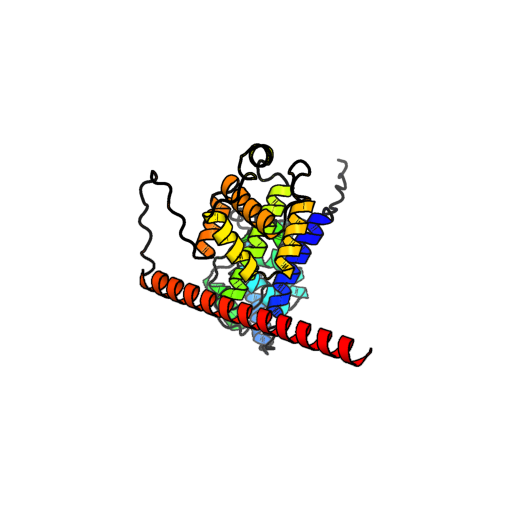 A N 1
ATOM 2177 C CA . TYR A 1 272 ? 23.351 -4.923 0.753 1.00 88.62 272 TYR A CA 1
ATOM 2178 C C . TYR A 1 272 ? 23.419 -3.692 -0.156 1.00 88.62 272 TYR A C 1
ATOM 2180 O O . TYR A 1 272 ? 23.578 -3.809 -1.374 1.00 88.62 272 TYR A O 1
ATOM 2188 N N . CYS A 1 273 ? 23.294 -2.504 0.433 1.00 77.69 273 CYS A N 1
ATOM 2189 C CA . CYS A 1 273 ? 23.583 -1.253 -0.248 1.00 77.69 273 CYS A CA 1
ATOM 2190 C C . CYS A 1 273 ? 24.927 -0.750 0.284 1.00 77.69 273 CYS A C 1
ATOM 2192 O O . CYS A 1 273 ? 24.951 -0.265 1.421 1.00 77.69 273 CYS A O 1
ATOM 2194 N N . PRO A 1 274 ? 26.030 -0.855 -0.481 1.00 73.19 274 PRO A N 1
ATOM 2195 C CA . PRO A 1 274 ? 27.274 -0.227 -0.070 1.00 73.19 274 PRO A CA 1
ATOM 2196 C C . PRO A 1 274 ? 26.997 1.258 0.155 1.00 73.19 274 PRO A C 1
ATOM 2198 O O . PRO A 1 274 ? 26.457 1.953 -0.713 1.00 73.19 274 PRO A O 1
ATOM 2201 N N . THR A 1 275 ? 27.285 1.742 1.362 1.00 69.88 275 THR A N 1
ATOM 2202 C CA . THR A 1 275 ? 27.297 3.181 1.609 1.00 69.88 275 THR A CA 1
ATOM 2203 C C . THR A 1 275 ? 28.372 3.767 0.702 1.00 69.88 275 THR A C 1
ATOM 2205 O O . THR A 1 275 ? 29.486 3.239 0.725 1.00 69.88 275 THR A O 1
ATOM 2208 N N . PRO A 1 276 ? 28.076 4.804 -0.104 1.00 64.88 276 PRO A N 1
ATOM 2209 C CA . PRO A 1 276 ? 29.088 5.413 -0.952 1.00 64.88 276 PRO A CA 1
ATOM 2210 C C . PRO A 1 276 ? 30.298 5.769 -0.088 1.00 64.88 276 PRO A C 1
ATOM 2212 O O . PRO A 1 276 ? 30.164 6.424 0.951 1.00 64.88 276 PRO A O 1
ATOM 2215 N N . VAL A 1 277 ? 31.448 5.232 -0.493 1.00 51.25 277 VAL A N 1
ATOM 2216 C CA . VAL A 1 277 ? 32.740 5.360 0.180 1.00 51.25 277 VAL A CA 1
ATOM 2217 C C . VAL A 1 277 ? 33.079 6.850 0.205 1.00 51.25 277 VAL A C 1
ATOM 2219 O O . VAL A 1 277 ? 33.487 7.418 -0.799 1.00 51.25 277 VAL A O 1
ATOM 2222 N N . GLY A 1 278 ? 32.772 7.516 1.316 1.00 62.78 278 GLY A N 1
ATOM 2223 C CA . GLY A 1 278 ? 32.862 8.976 1.436 1.00 62.78 278 GLY A CA 1
ATOM 2224 C C . GLY A 1 278 ? 31.984 9.566 2.542 1.00 62.78 278 GLY A C 1
ATOM 2225 O O . GLY A 1 278 ? 32.310 10.613 3.094 1.00 62.78 278 GLY A O 1
ATOM 2226 N N . GLY A 1 279 ? 30.908 8.880 2.943 1.00 50.94 279 GLY A N 1
ATOM 2227 C CA . GLY A 1 279 ? 30.148 9.233 4.147 1.00 50.94 279 GLY A CA 1
ATOM 2228 C C . GLY A 1 279 ? 30.718 8.534 5.381 1.00 50.94 279 GLY A C 1
ATOM 2229 O O . GLY A 1 279 ? 30.751 7.306 5.413 1.00 50.94 279 GLY A O 1
ATOM 2230 N N . ARG A 1 280 ? 31.152 9.282 6.408 1.00 41.78 280 ARG A N 1
ATOM 2231 C CA . ARG A 1 280 ? 31.591 8.696 7.691 1.00 41.78 280 ARG A CA 1
ATOM 2232 C C . ARG A 1 280 ? 30.513 7.728 8.218 1.00 41.78 280 ARG A C 1
ATOM 2234 O O . ARG A 1 280 ? 29.355 8.141 8.335 1.00 41.78 280 ARG A O 1
ATOM 2241 N N . PRO A 1 281 ? 30.850 6.468 8.540 1.00 43.62 281 PRO A N 1
ATOM 2242 C CA . PRO A 1 281 ? 29.865 5.488 8.974 1.00 43.62 281 PRO A CA 1
ATOM 2243 C C . PRO A 1 281 ? 29.224 5.917 10.301 1.00 43.62 281 PRO A C 1
ATOM 2245 O O . PRO A 1 281 ? 29.903 6.074 11.313 1.00 43.62 281 PRO A O 1
ATOM 2248 N N . ARG A 1 282 ? 27.896 6.090 10.314 1.00 45.75 282 ARG A N 1
ATOM 2249 C CA . ARG A 1 282 ? 27.124 6.065 11.564 1.00 45.75 282 ARG A CA 1
ATOM 2250 C C . ARG A 1 282 ? 27.002 4.607 11.985 1.00 45.75 282 ARG A C 1
ATOM 2252 O O . ARG A 1 282 ? 26.407 3.815 11.256 1.00 45.75 282 ARG A O 1
ATOM 2259 N N . ALA A 1 283 ? 27.565 4.272 13.143 1.00 39.09 283 ALA A N 1
ATOM 2260 C CA . ALA A 1 283 ? 27.444 2.951 13.744 1.00 39.09 283 ALA A CA 1
ATOM 2261 C C . ALA A 1 283 ? 25.958 2.565 13.853 1.00 39.09 283 ALA A C 1
ATOM 2263 O O . ALA A 1 283 ? 25.195 3.180 14.599 1.00 39.09 283 ALA A O 1
ATOM 2264 N N . ARG A 1 284 ? 25.532 1.574 13.065 1.00 46.84 284 ARG A N 1
ATOM 2265 C CA . ARG A 1 284 ? 24.256 0.876 13.251 1.00 46.84 284 ARG A CA 1
ATOM 2266 C C . ARG A 1 284 ? 24.525 -0.439 13.986 1.00 46.84 284 ARG A C 1
ATOM 2268 O O . ARG A 1 284 ? 25.611 -0.995 13.826 1.00 46.84 284 ARG A O 1
ATOM 2275 N N . PRO A 1 285 ? 23.556 -0.936 14.772 1.00 43.28 285 PRO A N 1
ATOM 2276 C CA . PRO A 1 285 ? 23.716 -2.166 15.524 1.00 43.28 285 PRO A CA 1
ATOM 2277 C C . PRO A 1 285 ? 23.892 -3.326 14.548 1.00 43.28 285 PRO A C 1
ATOM 2279 O O . PRO A 1 285 ? 23.165 -3.437 13.557 1.00 43.28 285 PRO A O 1
ATOM 2282 N N . VAL A 1 286 ? 24.895 -4.149 14.834 1.00 43.62 286 VAL A N 1
ATOM 2283 C CA . VAL A 1 286 ? 25.261 -5.350 14.090 1.00 43.62 286 VAL A CA 1
ATOM 2284 C C . VAL A 1 286 ? 24.055 -6.288 14.086 1.00 43.62 286 VAL A C 1
ATOM 2286 O O . VAL A 1 286 ? 23.787 -6.984 15.061 1.00 43.62 286 VAL A O 1
ATOM 2289 N N . ALA A 1 287 ? 23.283 -6.283 13.000 1.00 49.94 287 ALA A N 1
ATOM 2290 C CA . ALA A 1 287 ? 22.449 -7.432 12.686 1.00 49.94 287 ALA A CA 1
ATOM 2291 C C . ALA A 1 287 ? 23.417 -8.601 12.465 1.00 49.94 287 ALA A C 1
ATOM 2293 O O . ALA A 1 287 ? 24.330 -8.472 11.651 1.00 49.94 287 ALA A O 1
ATOM 2294 N N . SER A 1 288 ? 23.273 -9.674 13.251 1.00 56.03 288 SER A N 1
ATOM 2295 C CA . SER A 1 288 ? 24.261 -10.754 13.332 1.00 56.03 288 SER A CA 1
ATOM 2296 C C . SER A 1 288 ? 24.637 -11.275 11.943 1.00 56.03 288 SER A C 1
ATOM 2298 O O . SER A 1 288 ? 23.768 -11.588 11.127 1.00 56.03 288 SER A O 1
ATOM 2300 N N . GLU A 1 289 ? 25.939 -11.382 11.671 1.00 56.50 289 GLU A N 1
ATOM 2301 C CA . GLU A 1 289 ? 26.487 -11.988 10.446 1.00 56.50 289 GLU A CA 1
ATOM 2302 C C . GLU A 1 289 ? 25.913 -13.393 10.187 1.00 56.50 289 GLU A C 1
ATOM 2304 O O . GLU A 1 289 ? 25.775 -13.826 9.042 1.00 56.50 289 GLU A O 1
ATOM 2309 N N . GLU A 1 290 ? 25.470 -14.059 11.250 1.00 55.34 290 GLU A N 1
ATOM 2310 C CA . GLU A 1 290 ? 24.745 -15.325 11.239 1.00 55.34 290 GLU A CA 1
ATOM 2311 C C . GLU A 1 290 ? 23.478 -15.287 10.360 1.00 55.34 290 GLU A C 1
ATOM 2313 O O . GLU A 1 290 ? 23.230 -16.208 9.579 1.00 55.34 290 GLU A O 1
ATOM 2318 N N . ASN A 1 291 ? 22.727 -14.177 10.367 1.00 61.16 291 ASN A N 1
ATOM 2319 C CA . ASN A 1 291 ? 21.560 -14.005 9.498 1.00 61.16 291 ASN A CA 1
ATOM 2320 C C . ASN A 1 291 ? 21.945 -13.808 8.024 1.00 61.16 291 ASN A C 1
ATOM 2322 O O . ASN A 1 291 ? 21.197 -14.215 7.136 1.00 61.16 291 ASN A O 1
ATOM 2326 N N . ALA A 1 292 ? 23.101 -13.206 7.732 1.00 63.88 292 ALA A N 1
ATOM 2327 C CA . ALA A 1 292 ? 23.571 -13.030 6.358 1.00 63.88 292 ALA A CA 1
ATOM 2328 C C . ALA A 1 292 ? 24.057 -14.360 5.752 1.00 63.88 292 ALA A C 1
ATOM 2330 O O . ALA A 1 292 ? 23.740 -14.667 4.599 1.00 63.88 292 ALA A O 1
ATOM 2331 N N . ALA A 1 293 ? 24.758 -15.181 6.540 1.00 69.44 293 ALA A N 1
ATOM 2332 C CA . ALA A 1 293 ? 25.189 -16.517 6.134 1.00 69.44 293 ALA A CA 1
ATOM 2333 C C . ALA A 1 293 ? 23.996 -17.467 5.917 1.00 69.44 293 ALA A C 1
ATOM 2335 O O . ALA A 1 293 ? 23.924 -18.140 4.884 1.00 69.44 293 ALA A O 1
ATOM 2336 N N . ALA A 1 294 ? 23.015 -17.460 6.828 1.00 70.12 294 ALA A N 1
ATOM 2337 C CA . ALA A 1 294 ? 21.787 -18.244 6.683 1.00 70.12 294 ALA A CA 1
ATOM 2338 C C . ALA A 1 294 ? 21.003 -17.857 5.416 1.00 70.12 294 ALA A C 1
ATOM 2340 O O . ALA A 1 294 ? 20.517 -18.726 4.691 1.00 70.12 294 ALA A O 1
ATOM 2341 N N . ARG A 1 295 ? 20.946 -16.560 5.086 1.00 70.12 295 ARG A N 1
ATOM 2342 C CA . ARG A 1 295 ? 20.286 -16.058 3.869 1.00 70.12 295 ARG A CA 1
ATOM 2343 C C . ARG A 1 295 ? 21.016 -16.450 2.588 1.00 70.12 295 ARG A C 1
ATOM 2345 O O . ARG A 1 295 ? 20.355 -16.881 1.649 1.00 70.12 295 ARG A O 1
ATOM 2352 N N . LYS A 1 296 ? 22.354 -16.378 2.552 1.00 75.44 296 LYS A N 1
ATOM 2353 C CA . LYS A 1 296 ? 23.141 -16.878 1.406 1.00 75.44 296 LYS A CA 1
ATOM 2354 C C . LYS A 1 296 ? 22.908 -18.369 1.171 1.00 75.44 296 LYS A C 1
ATOM 2356 O O . LYS A 1 296 ? 22.696 -18.776 0.033 1.00 75.44 296 LYS A O 1
ATOM 2361 N N . LYS A 1 297 ? 22.884 -19.173 2.238 1.00 79.31 297 LYS A N 1
ATOM 2362 C CA . LYS A 1 297 ? 22.609 -20.613 2.142 1.00 79.31 297 LYS A CA 1
ATOM 2363 C C . LYS A 1 297 ? 21.203 -20.888 1.594 1.00 79.31 297 LYS A C 1
ATOM 2365 O O . LYS A 1 297 ? 21.046 -21.753 0.738 1.00 79.31 297 LYS A O 1
ATOM 2370 N N . ASN A 1 298 ? 20.211 -20.107 2.025 1.00 81.00 298 ASN A N 1
ATOM 2371 C CA . ASN A 1 298 ? 18.836 -20.228 1.537 1.00 81.00 298 ASN A CA 1
ATOM 2372 C C . ASN A 1 298 ? 18.702 -19.801 0.060 1.00 81.00 298 ASN A C 1
ATOM 2374 O O . ASN A 1 298 ? 18.018 -20.456 -0.719 1.00 81.00 298 ASN A O 1
ATOM 2378 N N . ALA A 1 299 ? 19.418 -18.754 -0.362 1.00 72.38 299 ALA A N 1
ATOM 2379 C CA . ALA A 1 299 ? 19.441 -18.317 -1.758 1.00 72.38 299 ALA A CA 1
ATOM 2380 C C . ALA A 1 299 ? 20.047 -19.376 -2.697 1.00 72.38 299 ALA A C 1
ATOM 2382 O O . ALA A 1 299 ? 19.487 -19.634 -3.759 1.00 72.38 299 ALA A O 1
ATOM 2383 N N . VAL A 1 300 ? 21.142 -20.034 -2.295 1.00 83.50 300 VAL A N 1
ATOM 2384 C CA . VAL A 1 300 ? 21.756 -21.122 -3.080 1.00 83.50 300 VAL A CA 1
ATOM 2385 C C . VAL A 1 300 ? 20.806 -22.314 -3.215 1.00 83.50 300 VAL A C 1
ATOM 2387 O O . VAL A 1 300 ? 20.636 -22.824 -4.322 1.00 83.50 300 VAL A O 1
ATOM 2390 N N . ALA A 1 301 ? 20.136 -22.712 -2.129 1.00 84.12 301 ALA A N 1
ATOM 2391 C CA . ALA A 1 301 ? 19.148 -23.792 -2.164 1.00 84.12 301 ALA A CA 1
ATOM 2392 C C . ALA A 1 301 ? 17.991 -23.474 -3.132 1.00 84.12 301 ALA A C 1
ATOM 2394 O O . ALA A 1 301 ? 17.624 -24.304 -3.959 1.00 84.12 301 ALA A O 1
ATOM 2395 N N . LEU A 1 302 ? 17.491 -22.234 -3.108 1.00 80.19 302 LEU A N 1
ATOM 2396 C CA . LEU A 1 302 ? 16.430 -21.775 -4.009 1.00 80.19 302 LEU A CA 1
ATOM 2397 C C . LEU A 1 302 ? 16.857 -21.697 -5.483 1.00 80.19 302 LEU A C 1
ATOM 2399 O O . LEU A 1 302 ? 16.002 -21.796 -6.366 1.00 80.19 302 LEU A O 1
ATOM 2403 N N . VAL A 1 303 ? 18.142 -21.464 -5.769 1.00 84.69 303 VAL A N 1
ATOM 2404 C CA . VAL A 1 303 ? 18.680 -21.510 -7.139 1.00 84.69 303 VAL A CA 1
ATOM 2405 C C . VAL A 1 303 ? 18.796 -22.957 -7.610 1.00 84.69 303 VAL A C 1
ATOM 2407 O O . VAL A 1 303 ? 18.382 -23.258 -8.726 1.00 84.69 303 VAL A O 1
ATOM 2410 N N . GLN A 1 304 ? 19.287 -23.863 -6.762 1.00 85.38 304 GLN A N 1
ATOM 2411 C CA . GLN A 1 304 ? 19.370 -25.290 -7.088 1.00 85.38 304 GLN A CA 1
ATOM 2412 C C . GLN A 1 304 ? 17.988 -25.888 -7.371 1.00 85.38 304 GLN A C 1
ATOM 2414 O O . GLN A 1 304 ? 17.819 -26.581 -8.371 1.00 85.38 304 GLN A O 1
ATOM 2419 N N . GLU A 1 305 ? 16.983 -25.558 -6.559 1.00 88.44 305 GLU A N 1
ATOM 2420 C CA . GLU A 1 305 ? 15.607 -26.006 -6.784 1.00 88.44 305 GLU A CA 1
ATOM 2421 C C . GLU A 1 305 ? 15.044 -25.486 -8.116 1.00 88.44 305 GLU A C 1
ATOM 2423 O O . GLU A 1 305 ? 14.450 -26.245 -8.879 1.00 88.44 305 GLU A O 1
ATOM 2428 N N . ALA A 1 306 ? 15.294 -24.217 -8.453 1.00 82.50 306 ALA A N 1
ATOM 2429 C CA . ALA A 1 306 ? 14.855 -23.644 -9.725 1.00 82.50 306 ALA A CA 1
ATOM 2430 C C . ALA A 1 306 ? 15.533 -24.305 -10.940 1.00 82.50 306 ALA A C 1
ATOM 2432 O O . ALA A 1 306 ? 14.880 -24.524 -11.963 1.00 82.50 306 ALA A O 1
ATOM 2433 N N . VAL A 1 307 ? 16.820 -24.655 -10.834 1.00 91.31 307 VAL A N 1
ATOM 2434 C CA . VAL A 1 307 ? 17.547 -25.389 -11.884 1.00 91.31 307 VAL A CA 1
ATOM 2435 C C . VAL A 1 307 ? 16.941 -26.777 -12.091 1.00 91.31 307 VAL A C 1
ATOM 2437 O O . VAL A 1 307 ? 16.697 -27.164 -13.232 1.00 91.31 307 VAL A O 1
ATOM 2440 N N . VAL A 1 308 ? 16.620 -27.493 -11.008 1.00 92.69 308 VAL A N 1
ATOM 2441 C CA . VAL A 1 308 ? 15.966 -28.811 -11.081 1.00 92.69 308 VAL A CA 1
ATOM 2442 C C . VAL A 1 308 ? 14.582 -28.704 -11.726 1.00 92.69 308 VAL A C 1
ATOM 2444 O O . VAL A 1 308 ? 14.280 -29.458 -12.646 1.00 92.69 308 VAL A O 1
ATOM 2447 N N . GLN A 1 309 ? 13.761 -27.734 -11.315 1.00 87.19 309 GLN A N 1
ATOM 2448 C CA . GLN A 1 309 ? 12.437 -27.513 -11.912 1.00 87.19 309 GLN A CA 1
ATOM 2449 C C . GLN A 1 309 ? 12.527 -27.177 -13.407 1.00 87.19 309 GLN A C 1
ATOM 2451 O O . GLN A 1 309 ? 11.736 -27.671 -14.208 1.00 87.19 309 GLN A O 1
ATOM 2456 N N . THR A 1 310 ? 13.525 -26.387 -13.810 1.00 89.50 310 THR A N 1
ATOM 2457 C CA . THR A 1 310 ? 13.742 -26.046 -15.224 1.00 89.50 310 THR A CA 1
ATOM 2458 C C . THR A 1 310 ? 14.142 -27.274 -16.045 1.00 89.50 310 THR A C 1
ATOM 2460 O O . THR A 1 310 ? 13.631 -27.456 -17.150 1.00 89.50 310 THR A O 1
ATOM 2463 N N . ALA A 1 311 ? 14.999 -28.143 -15.498 1.00 92.31 311 ALA A N 1
ATOM 2464 C CA . ALA A 1 311 ? 15.382 -29.397 -16.143 1.00 92.31 311 ALA A CA 1
ATOM 2465 C C . ALA A 1 311 ? 14.177 -30.338 -16.328 1.00 92.31 311 ALA A C 1
ATOM 2467 O O . ALA A 1 311 ? 13.994 -30.881 -17.416 1.00 92.31 311 ALA A O 1
ATOM 2468 N N . LEU A 1 312 ? 13.304 -30.456 -15.319 1.00 92.69 312 LEU A N 1
ATOM 2469 C CA . LEU A 1 312 ? 12.080 -31.267 -15.403 1.00 92.69 312 LEU A CA 1
ATOM 2470 C C . LEU A 1 312 ? 11.110 -30.754 -16.476 1.00 92.69 312 LEU A C 1
ATOM 2472 O O . LEU A 1 312 ? 10.528 -31.541 -17.220 1.00 92.69 312 LEU A O 1
ATOM 2476 N N . VAL A 1 313 ? 10.954 -29.432 -16.600 1.00 91.75 313 VAL A N 1
ATOM 2477 C CA . VAL A 1 313 ? 10.118 -28.839 -17.655 1.00 91.75 313 VAL A CA 1
ATOM 2478 C C . VAL A 1 313 ? 10.715 -29.097 -19.040 1.00 91.75 313 VAL A C 1
ATOM 2480 O O . VAL A 1 313 ? 9.979 -29.445 -19.962 1.00 91.75 313 VAL A O 1
ATOM 2483 N N . GLN A 1 314 ? 12.035 -28.968 -19.203 1.00 91.88 314 GLN A N 1
ATOM 2484 C CA . GLN A 1 314 ? 12.701 -29.279 -20.473 1.00 91.88 314 GLN A CA 1
ATOM 2485 C C . GLN A 1 314 ? 12.531 -30.750 -20.868 1.00 91.88 314 GLN A C 1
ATOM 2487 O O . GLN A 1 314 ? 12.275 -31.031 -22.038 1.00 91.88 314 GLN A O 1
ATOM 2492 N N . GLU A 1 315 ? 12.613 -31.672 -19.906 1.00 96.75 315 GLU A N 1
ATOM 2493 C CA . GLU A 1 315 ? 12.373 -33.099 -20.134 1.00 96.75 315 GLU A CA 1
ATOM 2494 C C . GLU A 1 315 ? 10.914 -33.389 -20.524 1.00 96.75 315 GLU A C 1
ATOM 2496 O O . GLU A 1 315 ? 10.652 -34.127 -21.474 1.00 96.75 315 GLU A O 1
ATOM 2501 N N . ALA A 1 316 ? 9.941 -32.753 -19.869 1.00 93.62 316 ALA A N 1
ATOM 2502 C CA . ALA A 1 316 ? 8.533 -32.899 -20.237 1.00 93.62 316 ALA A CA 1
ATOM 2503 C C . ALA A 1 316 ? 8.245 -32.377 -21.660 1.00 93.62 316 ALA A C 1
ATOM 2505 O O . ALA A 1 316 ? 7.480 -32.986 -22.417 1.00 93.62 316 ALA A O 1
ATOM 2506 N N . VAL A 1 317 ? 8.882 -31.270 -22.058 1.00 96.06 317 VAL A N 1
ATOM 2507 C CA . VAL A 1 317 ? 8.757 -30.706 -23.412 1.00 96.06 317 VAL A CA 1
ATOM 2508 C C . VAL A 1 317 ? 9.352 -31.647 -24.460 1.00 96.06 317 VAL A C 1
ATOM 2510 O O . VAL A 1 317 ? 8.717 -31.882 -25.491 1.00 96.06 317 VAL A O 1
ATOM 2513 N N . THR A 1 318 ? 10.529 -32.231 -24.211 1.00 96.38 318 THR A N 1
ATOM 2514 C CA . THR A 1 318 ? 11.135 -33.189 -25.148 1.00 96.38 318 THR A CA 1
ATOM 2515 C C . THR A 1 318 ? 10.318 -34.475 -25.255 1.00 96.38 318 THR A C 1
ATOM 2517 O O . THR A 1 318 ? 10.086 -34.939 -26.371 1.00 96.38 318 THR A O 1
ATOM 2520 N N . GLN A 1 319 ? 9.795 -35.007 -24.146 1.00 95.31 319 GLN A N 1
ATOM 2521 C CA . GLN A 1 319 ? 8.900 -36.172 -24.166 1.00 95.31 319 GLN A CA 1
ATOM 2522 C C . GLN A 1 319 ? 7.612 -35.897 -24.959 1.00 95.31 319 GLN A C 1
ATOM 2524 O O . GLN A 1 319 ? 7.198 -36.720 -25.777 1.00 95.31 319 GLN A O 1
ATOM 2529 N N . THR A 1 320 ? 7.015 -34.713 -24.791 1.00 95.19 320 THR A N 1
ATOM 2530 C CA . THR A 1 320 ? 5.811 -34.311 -25.537 1.00 95.19 320 THR A CA 1
ATOM 2531 C C . THR A 1 320 ? 6.096 -34.194 -27.037 1.00 95.19 320 THR A C 1
ATOM 2533 O O . THR A 1 320 ? 5.305 -34.667 -27.853 1.00 95.19 320 THR A O 1
ATOM 2536 N N . ALA A 1 321 ? 7.248 -33.632 -27.419 1.00 95.50 321 ALA A N 1
ATOM 2537 C CA . ALA A 1 321 ? 7.657 -33.535 -28.820 1.00 95.50 321 ALA A CA 1
ATOM 2538 C C . ALA A 1 321 ? 7.881 -34.918 -29.463 1.00 95.50 321 ALA A C 1
ATOM 2540 O O . ALA A 1 321 ? 7.493 -35.141 -30.612 1.00 95.50 321 ALA A O 1
ATOM 2541 N N . VAL A 1 322 ? 8.460 -35.871 -28.722 1.00 96.69 322 VAL A N 1
ATOM 2542 C CA . VAL A 1 322 ? 8.631 -37.261 -29.183 1.00 96.69 322 VAL A CA 1
ATOM 2543 C C . VAL A 1 322 ? 7.276 -37.949 -29.365 1.00 96.69 322 VAL A C 1
ATOM 2545 O O . VAL A 1 322 ? 7.047 -38.568 -30.405 1.00 96.69 322 VAL A O 1
ATOM 2548 N N . ALA A 1 323 ? 6.357 -37.794 -28.408 1.00 94.62 323 ALA A N 1
ATOM 2549 C CA . ALA A 1 323 ? 5.013 -38.364 -28.494 1.00 94.62 323 ALA A CA 1
ATOM 2550 C C . ALA A 1 323 ? 4.229 -37.811 -29.698 1.00 94.62 323 ALA A C 1
ATOM 2552 O O . ALA A 1 323 ? 3.635 -38.578 -30.455 1.00 94.62 323 ALA A O 1
ATOM 2553 N N . GLN A 1 324 ? 4.288 -36.497 -29.936 1.00 94.62 324 GLN A N 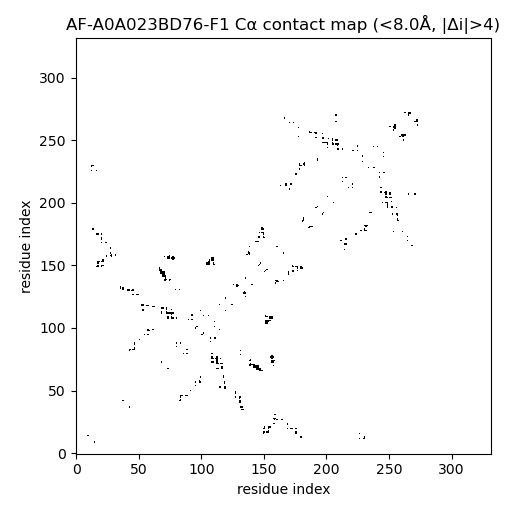1
ATOM 2554 C CA . GLN A 1 324 ? 3.660 -35.868 -31.104 1.00 94.62 324 GLN A CA 1
ATOM 2555 C C . GLN A 1 324 ? 4.230 -36.406 -32.423 1.00 94.62 324 GLN A C 1
ATOM 2557 O O . GLN A 1 324 ? 3.474 -36.682 -33.354 1.00 94.62 324 GLN A O 1
ATOM 2562 N N . LYS A 1 325 ? 5.549 -36.620 -32.501 1.00 96.06 325 LYS A N 1
ATOM 2563 C CA . LYS A 1 325 ? 6.191 -37.190 -33.693 1.00 96.06 325 LYS A CA 1
ATOM 2564 C C . LYS A 1 325 ? 5.751 -38.635 -33.960 1.00 96.06 325 LYS A C 1
ATOM 2566 O O . LYS A 1 325 ? 5.550 -38.992 -35.118 1.00 96.06 325 LYS A O 1
ATOM 2571 N N . ALA A 1 326 ? 5.557 -39.442 -32.915 1.00 94.56 326 ALA A N 1
ATOM 2572 C CA . ALA A 1 326 ? 5.087 -40.824 -33.040 1.00 94.56 326 ALA A CA 1
ATOM 2573 C C . ALA A 1 326 ? 3.639 -40.914 -33.558 1.00 94.56 326 ALA A C 1
ATOM 2575 O O . ALA A 1 326 ? 3.340 -41.763 -34.399 1.00 94.56 326 ALA A O 1
ATOM 2576 N N . VAL A 1 327 ? 2.758 -40.007 -33.116 1.00 95.44 327 VAL A N 1
ATOM 2577 C CA . VAL A 1 327 ? 1.364 -39.927 -33.597 1.00 95.44 327 VAL A CA 1
ATOM 2578 C C . VAL A 1 327 ? 1.307 -39.568 -35.085 1.00 95.44 327 VAL A C 1
ATOM 2580 O O . VAL A 1 327 ? 0.531 -40.156 -35.830 1.00 95.44 327 VAL A O 1
ATOM 2583 N N . VAL A 1 328 ? 2.162 -38.650 -35.550 1.00 95.50 328 VAL A N 1
ATOM 2584 C CA . VAL A 1 328 ? 2.225 -38.286 -36.978 1.00 95.50 328 VAL A CA 1
ATOM 2585 C C . VAL A 1 328 ? 2.712 -39.458 -37.838 1.00 95.50 328 VAL A C 1
ATOM 2587 O O . VAL A 1 328 ? 2.214 -39.646 -38.940 1.00 95.50 328 VAL A O 1
ATOM 2590 N N . GLN A 1 329 ? 3.645 -40.274 -37.340 1.00 94.06 329 GLN A N 1
ATOM 2591 C CA . GLN A 1 329 ? 4.170 -41.431 -38.078 1.00 94.06 329 GLN A CA 1
ATOM 2592 C C . GLN A 1 329 ? 3.193 -42.608 -38.175 1.00 94.06 329 GLN A C 1
ATOM 2594 O O . GLN A 1 329 ? 3.306 -43.395 -39.103 1.00 94.06 329 GLN A O 1
ATOM 2599 N N . THR A 1 330 ? 2.253 -42.745 -37.237 1.00 92.69 330 THR A N 1
ATOM 2600 C CA . THR A 1 330 ? 1.233 -43.812 -37.271 1.00 92.69 330 THR A CA 1
ATOM 2601 C C . THR A 1 330 ? 0.016 -43.456 -38.126 1.00 92.69 330 THR A C 1
ATOM 2603 O O . THR A 1 330 ? -0.798 -44.330 -38.407 1.00 92.69 330 THR A O 1
ATOM 2606 N N . ALA A 1 331 ? -0.116 -42.193 -38.538 1.00 87.62 331 ALA A N 1
ATOM 2607 C CA . ALA A 1 331 ? -1.225 -41.705 -39.355 1.00 87.62 331 ALA A CA 1
ATOM 2608 C C . ALA A 1 331 ? -0.949 -41.721 -40.876 1.00 87.62 331 ALA A C 1
ATOM 2610 O O . ALA A 1 331 ? -1.837 -41.345 -41.641 1.00 87.62 331 ALA A O 1
ATOM 2611 N N . VAL A 1 332 ? 0.256 -42.120 -41.305 1.00 79.81 332 VAL A N 1
ATOM 2612 C CA . VAL A 1 332 ? 0.693 -42.218 -42.715 1.00 79.81 332 VAL A CA 1
ATOM 2613 C C . VAL A 1 332 ? 0.741 -43.677 -43.141 1.00 79.81 332 VAL A C 1
ATOM 2615 O O . VAL A 1 332 ? 0.256 -43.971 -44.254 1.00 79.81 332 VAL A O 1
#

pLDDT: mean 88.93, std 12.99, range [36.78, 98.38]